Protein AF-A0A7G9YEG7-F1 (afdb_monomer_lite)

Organism: NCBI:txid2759911

Radius of gyration: 28.77 Å; chains: 1; bounding box: 88×48×51 Å

Foldseek 3Di:
DDDPPPPCPPPPQPQDQDDDPPDGDGDGDDPVPDDPVRVVVSVVVVVVCVVVVVPPPPPPDPDDPDDDDDDDDDDDDDDDDDDDDDPDDDPDPDPPPDPDPDPPPCVVVDADEAAPCVVVFWDKADWDWDWDWDQDPVRDIDIAIKGKIKTFTQAKDAPPWKKKKFFAFPVRDTPDMFTKDWVVDDRIDHGGDMTMIITGDPDPVCSVRTRYIYIDTDD

pLDDT: mean 74.88, std 20.68, range [28.5, 98.12]

Secondary structure (DSSP, 8-state):
---------------EEEEETTEEEEE---GGG--HHHHHHHHHHHHHHHHHHH-PPP--PPPPPPP--PPPPPPPPPP-PPPPPPP----PPPP--PPPPP---GGGGSPPEE-TTHHHHEEEEEEEEEEEEEE-TTS-EEEEEEEEEEEEESS-EES---EEEEEE-TT--EEEEEEEEEES--SEE-TT-EEEEEEEPPPHHHHTT--EEEEEE--

Structure (mmCIF, N/CA/C/O backbone):
data_AF-A0A7G9YEG7-F1
#
_entry.id   AF-A0A7G9YEG7-F1
#
loop_
_atom_site.group_PDB
_atom_site.id
_atom_site.type_symbol
_atom_site.label_atom_id
_atom_site.label_alt_id
_atom_site.label_comp_id
_atom_site.label_asym_id
_atom_site.label_entity_id
_atom_site.label_seq_id
_atom_site.pdbx_PDB_ins_code
_atom_site.Cartn_x
_atom_site.Cartn_y
_atom_site.Cartn_z
_atom_site.occupancy
_atom_site.B_iso_or_equiv
_atom_site.auth_seq_id
_atom_site.auth_comp_id
_atom_site.auth_asym_id
_atom_site.auth_atom_id
_atom_site.pdbx_PDB_model_num
ATOM 1 N N . MET A 1 1 ? -6.486 24.571 19.535 1.00 36.19 1 MET A N 1
ATOM 2 C CA . MET A 1 1 ? -6.135 25.246 18.270 1.0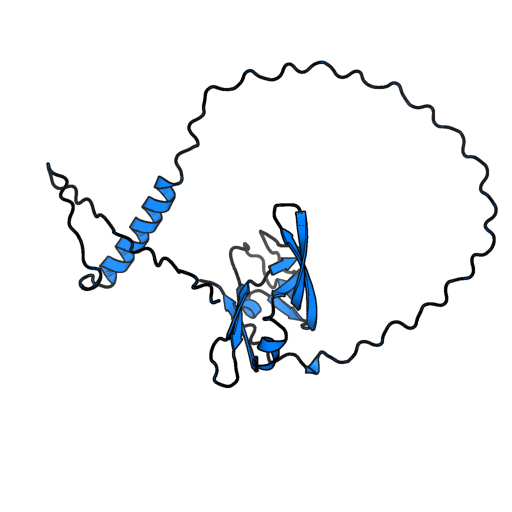0 36.19 1 MET A CA 1
ATOM 3 C C . MET A 1 1 ? -6.363 24.200 17.192 1.00 36.19 1 MET A C 1
ATOM 5 O O . MET A 1 1 ? -5.574 23.275 17.099 1.00 36.19 1 MET A O 1
ATOM 9 N N . ILE A 1 2 ? -7.544 24.221 16.573 1.00 30.98 2 ILE A N 1
ATOM 10 C CA . ILE A 1 2 ? -8.061 23.166 15.689 1.00 30.98 2 ILE A CA 1
ATOM 11 C C . ILE A 1 2 ? -7.994 23.740 14.276 1.00 30.98 2 ILE A C 1
ATOM 13 O O . ILE A 1 2 ? -8.575 24.796 14.035 1.00 30.98 2 ILE A O 1
ATOM 17 N N . TYR A 1 3 ? -7.248 23.097 13.380 1.00 29.67 3 TYR A N 1
ATOM 18 C CA . TYR A 1 3 ? -7.320 23.399 11.956 1.00 29.67 3 TYR A CA 1
ATOM 19 C C . TYR A 1 3 ? -8.568 22.702 11.409 1.00 29.67 3 TYR A C 1
ATOM 21 O O . TYR A 1 3 ? -8.592 21.485 11.261 1.00 29.67 3 TYR A O 1
ATOM 29 N N . GLU A 1 4 ? -9.630 23.473 11.172 1.00 28.50 4 GLU A N 1
ATOM 30 C CA . GLU A 1 4 ? -10.731 23.036 10.319 1.00 28.50 4 GLU A CA 1
ATOM 31 C C . GLU A 1 4 ? -10.207 22.946 8.887 1.00 28.50 4 GLU A C 1
ATOM 33 O O . GLU A 1 4 ? -9.953 23.953 8.223 1.00 28.50 4 GLU A O 1
ATOM 38 N N . THR A 1 5 ? -10.041 21.719 8.408 1.00 32.47 5 THR A N 1
ATOM 39 C CA . THR A 1 5 ? -9.930 21.431 6.984 1.00 32.47 5 THR A CA 1
ATOM 40 C C . THR A 1 5 ? -11.256 21.814 6.336 1.00 32.47 5 THR A C 1
ATOM 42 O O . THR A 1 5 ? -12.227 21.059 6.360 1.00 32.47 5 THR A O 1
ATOM 45 N N . VAL A 1 6 ? -11.311 23.019 5.770 1.00 28.53 6 VAL A N 1
ATOM 46 C CA . VAL A 1 6 ? -12.379 23.433 4.863 1.00 28.53 6 VAL A CA 1
ATOM 47 C C . VAL A 1 6 ? -12.236 22.587 3.602 1.00 28.53 6 VAL A C 1
ATOM 49 O O . VAL A 1 6 ? -11.532 22.948 2.660 1.00 28.53 6 VAL A O 1
ATOM 52 N N . VAL A 1 7 ? -12.907 21.437 3.580 1.00 29.59 7 VAL A N 1
ATOM 53 C CA . VAL A 1 7 ? -13.251 20.766 2.329 1.00 29.59 7 VAL A CA 1
ATOM 54 C C . VAL A 1 7 ? -14.226 21.703 1.632 1.00 29.59 7 VAL A C 1
ATOM 56 O O . VAL A 1 7 ? -15.420 21.734 1.932 1.00 29.59 7 VAL A O 1
ATOM 59 N N . VAL A 1 8 ? -13.702 22.526 0.726 1.00 30.25 8 VAL A N 1
ATOM 60 C CA . VAL A 1 8 ? -14.512 23.233 -0.261 1.00 30.25 8 VAL A CA 1
ATOM 61 C C . VAL A 1 8 ? -15.114 22.148 -1.147 1.00 30.25 8 VAL A C 1
ATOM 63 O O . VAL A 1 8 ? -14.554 21.775 -2.174 1.00 30.25 8 VAL A O 1
ATOM 66 N N . VAL A 1 9 ? -16.254 21.596 -0.727 1.00 34.00 9 VAL A N 1
ATOM 67 C CA . VAL A 1 9 ? -17.155 20.880 -1.623 1.00 34.00 9 VAL A CA 1
ATOM 68 C C . VAL A 1 9 ? -17.617 21.938 -2.609 1.00 34.00 9 VAL A C 1
ATOM 70 O O . VAL A 1 9 ? -18.514 22.731 -2.323 1.00 34.00 9 VAL A O 1
ATOM 73 N N . GLY A 1 10 ? -16.897 22.020 -3.727 1.00 32.94 10 GLY A N 1
ATOM 74 C CA . GLY A 1 10 ? -17.203 22.909 -4.825 1.00 32.94 10 GLY A CA 1
ATOM 75 C C . GLY A 1 10 ? -18.652 22.686 -5.214 1.00 32.94 10 GLY A C 1
ATOM 76 O O . GLY A 1 10 ? -19.006 21.657 -5.786 1.00 32.94 10 GLY A O 1
ATOM 77 N N . LEU A 1 11 ? -19.494 23.653 -4.868 1.00 38.47 11 LEU A N 1
ATOM 78 C CA . LEU A 1 11 ? -20.824 23.788 -5.419 1.00 38.47 11 LEU A CA 1
ATOM 79 C C . LEU A 1 11 ? -20.606 23.994 -6.922 1.00 38.47 11 LEU A C 1
ATOM 81 O O . LEU A 1 11 ? -20.314 25.102 -7.370 1.00 38.47 11 LEU A O 1
ATOM 85 N N . ALA A 1 12 ? -20.620 22.907 -7.691 1.00 40.88 12 ALA A N 1
ATOM 86 C CA . ALA A 1 12 ? -20.518 22.966 -9.136 1.00 40.88 12 ALA A CA 1
ATOM 87 C C . ALA A 1 12 ? -21.780 23.671 -9.645 1.00 40.88 12 ALA A C 1
ATOM 89 O O . ALA A 1 12 ? -22.824 23.054 -9.856 1.00 40.88 12 ALA A O 1
ATOM 90 N N . LEU A 1 13 ? -21.700 24.993 -9.790 1.00 41.91 13 LEU A N 1
ATOM 91 C CA . LEU A 1 13 ? -22.649 25.788 -10.554 1.00 41.91 13 LEU A CA 1
ATOM 92 C C . LEU A 1 13 ? -22.520 25.344 -12.011 1.00 41.91 13 LEU A C 1
ATOM 94 O O . LEU A 1 13 ? -21.692 25.843 -12.770 1.00 41.91 13 LEU A O 1
ATOM 98 N N . ILE A 1 14 ? -23.314 24.348 -12.393 1.00 45.19 14 ILE A N 1
ATOM 99 C CA . ILE A 1 14 ? -23.403 23.898 -13.777 1.00 45.19 14 ILE A CA 1
ATOM 100 C C . ILE A 1 14 ? -24.246 24.935 -14.516 1.00 45.19 14 ILE A C 1
ATOM 102 O O . ILE A 1 14 ? -25.476 24.900 -14.508 1.00 45.19 14 ILE A O 1
ATOM 106 N N . VAL A 1 15 ? -23.568 25.897 -15.137 1.00 45.22 15 VAL A N 1
ATOM 107 C CA . VAL A 1 15 ? -24.187 26.850 -16.058 1.00 45.22 15 VAL A CA 1
ATOM 108 C C . VAL A 1 15 ? -24.452 26.115 -17.371 1.00 45.22 15 VAL A C 1
ATOM 110 O O . VAL A 1 15 ? -23.573 25.990 -18.221 1.00 45.22 15 VAL A O 1
ATOM 113 N N . VAL A 1 16 ? -25.666 25.586 -17.539 1.00 47.03 16 VAL A N 1
ATOM 114 C CA . VAL A 1 16 ? -26.091 24.995 -18.814 1.00 47.03 16 VAL A CA 1
ATOM 115 C C . VAL A 1 16 ? -26.492 26.127 -19.757 1.00 47.03 16 VAL A C 1
ATOM 117 O O . VAL A 1 16 ? -27.568 26.709 -19.623 1.00 47.03 16 VAL A O 1
ATOM 120 N N . ALA A 1 17 ? -25.637 26.448 -20.728 1.00 43.22 17 ALA A N 1
ATOM 121 C CA . ALA A 1 17 ? -26.012 27.319 -21.835 1.00 43.22 17 ALA A CA 1
ATOM 122 C C . ALA A 1 17 ? -26.885 26.525 -22.820 1.00 43.22 17 ALA A C 1
ATOM 124 O O . ALA A 1 17 ? -26.380 25.740 -23.622 1.00 43.22 17 ALA A O 1
ATOM 125 N N . ILE A 1 18 ? -28.206 26.706 -22.759 1.00 49.31 18 ILE A N 1
ATOM 126 C CA . ILE A 1 18 ? -29.112 26.145 -23.767 1.00 49.31 18 ILE A CA 1
ATOM 127 C C . ILE A 1 18 ? -29.069 27.075 -24.978 1.00 49.31 18 ILE A C 1
ATOM 129 O O . ILE A 1 18 ? -29.580 28.195 -24.932 1.00 49.31 18 ILE A O 1
ATOM 133 N N . VAL A 1 19 ? -28.440 26.627 -26.064 1.00 39.44 19 VAL A N 1
ATOM 134 C CA . VAL A 1 19 ? -28.414 27.381 -27.322 1.00 39.44 19 VAL A CA 1
ATOM 135 C C . VAL A 1 19 ? -29.754 27.185 -28.030 1.00 39.44 19 VAL A C 1
ATOM 137 O O . VAL A 1 19 ? -29.941 26.262 -28.816 1.00 39.44 19 VAL A O 1
ATOM 140 N N . GLY A 1 20 ? -30.712 28.047 -27.694 1.00 48.72 20 GLY A N 1
ATOM 141 C CA . GLY A 1 20 ? -31.906 28.279 -28.498 1.00 48.72 20 GLY A CA 1
ATOM 142 C C . GLY A 1 20 ? -31.611 29.267 -29.625 1.00 48.72 20 GLY A C 1
ATOM 143 O O . GLY A 1 20 ? -30.658 30.042 -29.553 1.00 48.72 20 GLY A O 1
ATOM 144 N N . ASP A 1 21 ? -32.463 29.266 -30.646 1.00 45.16 21 ASP A N 1
ATOM 145 C CA . ASP A 1 21 ? -32.214 29.795 -31.994 1.00 45.16 21 ASP A CA 1
ATOM 146 C C . ASP A 1 21 ? -32.030 31.328 -32.129 1.00 45.16 21 ASP A C 1
ATOM 148 O O . ASP A 1 21 ? -32.272 31.862 -33.207 1.00 45.16 21 ASP A O 1
ATOM 152 N N . LYS A 1 22 ? -31.636 32.054 -31.060 1.00 44.69 22 LYS A N 1
ATOM 153 C CA . LYS A 1 22 ? -30.994 33.396 -31.095 1.00 44.69 22 LYS A CA 1
ATOM 154 C C . LYS A 1 22 ? -30.650 34.044 -29.739 1.00 44.69 22 LYS A C 1
ATOM 156 O O . LYS A 1 22 ? -30.287 35.220 -29.739 1.00 44.69 22 LYS A O 1
ATOM 161 N N . LYS A 1 23 ? -30.730 33.362 -28.586 1.00 46.59 23 LYS A N 1
ATOM 162 C CA . LYS A 1 23 ? -30.326 33.945 -27.283 1.00 46.59 23 LYS A CA 1
ATOM 163 C C . LYS A 1 23 ? -29.777 32.880 -26.333 1.00 46.59 23 LYS A C 1
ATOM 165 O O . LYS A 1 23 ? -30.401 31.839 -26.166 1.00 46.59 23 LYS A O 1
ATOM 170 N N . ILE A 1 24 ? -28.637 33.167 -25.700 1.00 47.03 24 ILE A N 1
ATOM 171 C CA . ILE A 1 24 ? -28.114 32.372 -24.583 1.00 47.03 24 ILE A CA 1
ATOM 172 C C . ILE A 1 24 ? -28.875 32.811 -23.333 1.00 47.03 24 ILE A C 1
ATOM 174 O O . ILE A 1 24 ? -28.766 33.963 -22.916 1.00 47.03 24 ILE A O 1
ATOM 178 N N . GLU A 1 25 ? -29.663 31.910 -22.757 1.00 47.75 25 GLU A N 1
ATOM 179 C CA . GLU A 1 25 ? -30.343 32.133 -21.483 1.00 47.75 25 GLU A CA 1
ATOM 180 C C . GLU A 1 25 ? -29.664 31.259 -20.423 1.00 47.75 25 GLU A C 1
ATOM 182 O O . GLU A 1 25 ? -29.644 30.034 -20.537 1.00 47.75 25 GLU A O 1
ATOM 187 N N . VAL A 1 26 ? -29.061 31.890 -19.413 1.00 47.16 26 VAL A N 1
ATOM 188 C CA . VAL A 1 26 ? -28.460 31.185 -18.275 1.00 47.16 26 VAL A CA 1
ATOM 189 C C . VAL A 1 26 ? -29.564 30.921 -17.258 1.00 47.16 26 VAL A C 1
ATOM 191 O O . VAL A 1 26 ? -30.117 31.864 -16.695 1.00 47.16 26 VAL A O 1
ATOM 194 N N . LYS A 1 27 ? -29.900 29.648 -17.032 1.00 52.91 27 LYS A N 1
ATOM 195 C CA . LYS A 1 27 ? -30.849 29.238 -15.989 1.00 52.91 27 LYS A CA 1
ATOM 196 C C . LYS A 1 27 ? -30.123 28.478 -14.894 1.00 52.91 27 LYS A C 1
ATOM 198 O O . LYS A 1 27 ? -29.352 27.564 -15.172 1.00 52.91 27 LYS A O 1
ATOM 203 N N . GLU A 1 28 ? -30.396 28.857 -13.653 1.00 49.09 28 GLU A N 1
ATOM 204 C CA . GLU A 1 28 ? -29.962 28.110 -12.480 1.00 49.09 28 GLU A CA 1
ATOM 205 C C . GLU A 1 28 ? -30.805 26.832 -12.372 1.00 49.09 28 GLU A C 1
ATOM 207 O O . GLU A 1 28 ? -32.034 26.893 -12.292 1.00 49.09 28 GLU A O 1
ATOM 212 N N . VAL A 1 29 ? -30.157 25.668 -12.413 1.00 53.28 29 VAL A N 1
ATOM 213 C CA . VAL A 1 29 ? -30.830 24.370 -12.284 1.00 53.28 29 VAL A CA 1
ATOM 214 C C . VAL A 1 29 ? -30.564 23.825 -10.888 1.00 53.28 29 VAL A C 1
ATOM 216 O O . VAL A 1 29 ? -29.424 23.535 -10.530 1.00 53.28 29 VAL A O 1
ATOM 219 N N . LYS A 1 30 ? -31.625 23.651 -10.094 1.00 60.22 30 LYS A N 1
ATOM 220 C CA . LYS A 1 30 ? -31.527 22.988 -8.790 1.00 60.22 30 LYS A CA 1
ATOM 221 C C . LYS A 1 30 ? -31.328 21.486 -8.993 1.00 60.22 30 LYS A C 1
ATOM 223 O O . LYS A 1 30 ? -32.127 20.822 -9.645 1.00 60.22 30 LYS A O 1
ATOM 228 N N . ILE A 1 31 ? -30.278 20.935 -8.383 1.00 54.84 31 ILE A N 1
ATOM 229 C CA . ILE A 1 31 ? -29.866 19.525 -8.536 1.00 54.84 31 ILE A CA 1
ATOM 230 C C . ILE A 1 31 ? -30.945 18.534 -8.041 1.00 54.84 31 ILE A C 1
ATOM 232 O O . ILE A 1 31 ? -30.999 17.380 -8.480 1.00 54.84 31 ILE A O 1
ATOM 236 N N . GLY A 1 32 ? -31.837 18.989 -7.154 1.00 58.00 32 GLY A N 1
ATOM 237 C CA . GLY A 1 32 ? -32.923 18.188 -6.585 1.00 58.00 32 GLY A CA 1
ATOM 238 C C . GLY A 1 32 ? -33.940 17.666 -7.604 1.00 58.00 32 GLY A C 1
ATOM 239 O O . GLY A 1 32 ? -34.462 16.575 -7.403 1.00 58.00 32 GLY A O 1
ATOM 240 N N . ASP A 1 33 ? -34.145 18.371 -8.720 1.00 56.47 33 ASP A N 1
ATOM 241 C CA . ASP A 1 33 ? -35.218 18.064 -9.681 1.00 56.47 33 ASP A CA 1
ATOM 242 C C . ASP A 1 33 ? -34.751 17.223 -10.886 1.00 56.47 33 ASP A C 1
ATOM 244 O O . ASP A 1 33 ? -35.523 16.932 -11.800 1.00 56.47 33 ASP A O 1
ATOM 248 N N . LEU A 1 34 ? -33.476 16.820 -10.914 1.00 60.16 34 LEU A N 1
ATOM 249 C CA . LEU A 1 34 ? -32.904 16.036 -12.009 1.00 60.16 34 LEU A CA 1
ATOM 250 C C . LEU A 1 34 ? -33.208 14.546 -11.842 1.00 60.16 34 LEU A C 1
ATOM 252 O O . LEU A 1 34 ? -32.861 13.939 -10.826 1.00 60.16 34 LEU A O 1
ATOM 256 N N . THR A 1 35 ? -33.758 13.934 -12.889 1.00 70.56 35 THR A N 1
ATOM 257 C CA . THR A 1 35 ? -33.890 12.471 -12.977 1.00 70.56 35 THR A CA 1
ATOM 258 C C . THR A 1 35 ? -32.510 11.797 -13.037 1.00 70.56 35 THR A C 1
ATOM 260 O O . THR A 1 35 ? -31.536 12.396 -13.498 1.00 70.56 35 THR A O 1
ATOM 263 N N . ASN A 1 36 ? -32.408 10.528 -12.618 1.00 64.00 36 ASN A N 1
ATOM 264 C CA . ASN A 1 36 ? -31.136 9.781 -12.616 1.00 64.00 36 ASN A CA 1
ATOM 265 C C . ASN A 1 36 ? -30.434 9.775 -13.989 1.00 64.00 36 ASN A C 1
ATOM 267 O O . ASN A 1 36 ? -29.215 9.890 -14.057 1.00 64.00 36 ASN A O 1
ATOM 271 N N . ILE A 1 37 ? -31.201 9.731 -15.085 1.00 54.03 37 ILE A N 1
ATOM 272 C CA . ILE A 1 37 ? -30.667 9.774 -16.456 1.00 54.03 37 ILE A CA 1
ATOM 273 C C . ILE A 1 37 ? -30.047 11.148 -16.767 1.00 54.03 37 ILE A C 1
ATOM 275 O O . ILE A 1 37 ? -28.975 11.223 -17.364 1.00 54.03 37 ILE A O 1
ATOM 279 N N . GLN A 1 38 ? -30.665 12.245 -16.318 1.00 53.50 38 GLN A N 1
ATOM 280 C CA . GLN A 1 38 ? -30.124 13.594 -16.518 1.00 53.50 38 GLN A CA 1
ATOM 281 C C . GLN A 1 38 ? -28.863 13.839 -15.680 1.00 53.50 38 GLN A C 1
ATOM 283 O O . GLN A 1 38 ? -27.946 14.511 -16.149 1.00 53.50 38 GLN A O 1
ATOM 288 N N . ARG A 1 39 ? -28.771 13.249 -14.480 1.00 58.00 39 ARG A N 1
ATOM 289 C CA . ARG A 1 39 ? -27.563 13.322 -13.638 1.00 58.00 39 ARG A CA 1
ATOM 290 C C . ARG A 1 39 ? -26.356 12.660 -14.306 1.00 58.00 39 ARG A C 1
ATOM 292 O O . ARG A 1 39 ? -25.282 13.254 -14.319 1.00 58.00 39 ARG A O 1
ATOM 299 N N . SER A 1 40 ? -26.534 11.490 -14.923 1.00 55.75 40 SER A N 1
ATOM 300 C CA . SER A 1 40 ? -25.448 10.810 -15.646 1.00 55.75 40 SER A CA 1
ATOM 301 C C . SER A 1 40 ? -24.987 11.579 -16.887 1.00 55.75 40 SER A C 1
ATOM 303 O O . SER A 1 40 ? -23.786 11.708 -17.106 1.00 55.75 40 SER A O 1
ATOM 305 N N . VAL A 1 41 ? -25.907 12.144 -17.676 1.00 57.47 41 VAL A N 1
ATOM 306 C CA . VAL A 1 41 ? -25.544 12.927 -18.875 1.00 57.47 41 VAL A CA 1
ATOM 307 C C . VAL A 1 41 ? -24.794 14.213 -18.503 1.00 57.47 41 VAL A C 1
ATOM 309 O O . VAL A 1 41 ? -23.817 14.569 -19.161 1.00 57.47 41 VAL A O 1
ATOM 312 N N . ILE A 1 42 ? -25.200 14.881 -17.419 1.00 58.09 42 ILE A N 1
ATOM 313 C CA . ILE A 1 42 ? -24.519 16.080 -16.910 1.00 58.09 42 ILE A CA 1
ATOM 314 C C . ILE A 1 42 ? -23.140 15.736 -16.331 1.00 58.09 42 ILE A C 1
ATOM 316 O O . ILE A 1 42 ? -22.195 16.484 -16.567 1.00 58.09 42 ILE A O 1
ATOM 320 N N . GLY A 1 43 ? -22.994 14.600 -15.641 1.00 57.62 43 GLY A N 1
ATOM 321 C CA . GLY A 1 43 ? -21.694 14.132 -15.151 1.00 57.62 43 GLY A CA 1
ATOM 322 C C . GLY A 1 43 ? -20.684 13.923 -16.285 1.00 57.62 43 GLY A C 1
ATOM 323 O O . GLY A 1 43 ? -19.563 14.421 -16.215 1.00 57.62 43 GLY A O 1
ATOM 324 N N . VAL A 1 44 ? -21.102 13.277 -17.377 1.00 55.41 44 VAL A N 1
ATOM 325 C CA . VAL A 1 44 ? -20.234 13.023 -18.542 1.00 55.41 44 VAL A CA 1
ATOM 326 C C . VAL A 1 44 ? -19.865 14.321 -19.274 1.00 55.41 44 VAL A C 1
ATOM 328 O O . VAL A 1 44 ? -18.700 14.531 -19.618 1.00 55.41 44 VAL A O 1
ATOM 331 N N . LEU A 1 45 ? -20.821 15.232 -19.482 1.00 55.34 45 LEU A N 1
ATOM 332 C CA . LEU A 1 45 ? -20.550 16.516 -20.140 1.00 55.34 45 LEU A CA 1
ATOM 333 C C . LEU A 1 45 ? -19.702 17.457 -19.272 1.00 55.34 45 LEU A C 1
ATOM 335 O O . LEU A 1 45 ? -18.808 18.117 -19.798 1.00 55.34 45 LEU A O 1
ATOM 339 N N . GLY A 1 46 ? -19.930 17.486 -17.956 1.00 56.66 46 GLY A N 1
ATOM 340 C CA . GLY A 1 46 ? -19.155 18.300 -17.018 1.00 56.66 46 GLY A CA 1
ATOM 341 C C . GLY A 1 46 ? -17.681 17.899 -16.983 1.00 56.66 46 GLY A C 1
ATOM 342 O O . GLY A 1 46 ? -16.812 18.762 -17.094 1.00 56.66 46 GLY A O 1
ATOM 343 N N . VAL A 1 47 ? -17.398 16.594 -16.939 1.00 53.59 47 VAL A N 1
ATOM 344 C CA . VAL A 1 47 ? -16.024 16.067 -17.020 1.00 53.59 47 VAL A CA 1
ATOM 345 C C . VAL A 1 47 ? -15.388 16.400 -18.374 1.00 53.59 47 VAL A C 1
ATOM 347 O O . VAL A 1 47 ? -14.234 16.819 -18.426 1.00 53.59 47 VAL A O 1
ATOM 350 N N . THR A 1 48 ? -16.146 16.317 -19.470 1.00 48.75 48 THR A N 1
ATOM 351 C CA . THR A 1 48 ? -15.630 16.622 -20.816 1.00 48.75 48 THR A CA 1
ATOM 352 C C . THR A 1 48 ? -15.245 18.100 -20.980 1.00 48.75 48 THR A C 1
ATOM 354 O O . THR A 1 48 ? -14.215 18.404 -21.580 1.00 48.75 48 THR A O 1
ATOM 357 N N . VAL A 1 49 ? -16.020 19.033 -20.413 1.00 56.06 49 VAL A N 1
ATOM 358 C CA . VAL A 1 49 ? -15.694 20.473 -20.446 1.00 56.06 49 VAL A CA 1
ATOM 359 C C . VAL A 1 49 ? -14.500 20.800 -19.547 1.00 56.06 49 VAL A C 1
ATOM 361 O O . VAL A 1 49 ? -13.680 21.637 -19.919 1.00 56.06 49 VAL A O 1
ATOM 364 N N . LEU A 1 50 ? -14.350 20.119 -18.409 1.00 54.88 50 LEU A N 1
ATOM 365 C CA . LEU A 1 50 ? -13.188 20.284 -17.530 1.00 54.88 50 LEU A CA 1
ATOM 366 C C . LEU A 1 50 ? -11.892 19.820 -18.214 1.00 54.88 50 LEU A C 1
ATOM 368 O O . LEU A 1 50 ? -10.891 20.531 -18.162 1.00 54.88 50 LEU A O 1
ATOM 372 N N . ILE A 1 51 ? -11.939 18.695 -18.935 1.00 53.16 51 ILE A N 1
ATOM 373 C CA . ILE A 1 51 ? -10.802 18.179 -19.715 1.00 53.16 51 ILE A CA 1
ATOM 374 C C . ILE A 1 51 ? -10.448 19.125 -20.875 1.00 53.16 51 ILE A C 1
ATOM 376 O O . ILE A 1 51 ? -9.275 19.420 -21.086 1.00 53.16 51 ILE A O 1
ATOM 380 N N . LEU A 1 52 ? -11.437 19.646 -21.611 1.00 52.34 52 LEU A N 1
ATOM 381 C CA . LEU A 1 52 ? -11.183 20.534 -22.757 1.00 52.34 52 LEU A CA 1
ATOM 382 C C . LEU A 1 52 ? -10.800 21.967 -22.351 1.00 52.34 52 LEU A C 1
ATOM 384 O O . LEU A 1 52 ? -10.046 22.618 -23.070 1.00 52.34 52 LEU A O 1
ATOM 388 N N . GLY A 1 53 ? -11.286 22.461 -21.209 1.00 52.00 53 GLY A N 1
ATOM 389 C CA . GLY A 1 53 ? -10.950 23.790 -20.689 1.00 52.00 53 GLY A CA 1
ATOM 390 C C . GLY A 1 53 ? -9.537 23.878 -20.106 1.00 52.00 53 GLY A C 1
ATOM 391 O O . GLY A 1 53 ? -8.893 24.915 -20.238 1.00 52.00 53 GLY A O 1
ATOM 392 N N . PHE A 1 54 ? -9.032 22.789 -19.515 1.00 53.28 54 PHE A N 1
ATOM 393 C CA . PHE A 1 54 ? -7.656 22.712 -19.006 1.00 53.28 54 PHE A CA 1
ATOM 394 C C . PHE A 1 54 ? -6.618 22.326 -20.066 1.00 53.28 54 PHE A C 1
ATOM 396 O O . PHE A 1 54 ? -5.423 22.475 -19.822 1.00 53.28 54 PHE A O 1
ATOM 403 N N . TRP A 1 55 ? -7.044 21.895 -21.257 1.00 44.38 55 TRP A N 1
ATOM 404 C CA . TRP A 1 55 ? -6.154 21.628 -22.391 1.00 44.38 55 TRP A CA 1
ATOM 405 C C . TRP A 1 55 ? -6.130 22.800 -23.381 1.00 44.38 55 TRP A C 1
ATOM 407 O O . TRP A 1 55 ? -6.228 22.626 -24.594 1.00 44.38 55 TRP A O 1
ATOM 417 N N . GLN A 1 56 ? -5.998 24.029 -22.877 1.00 50.81 56 GLN A N 1
ATOM 418 C CA . GLN A 1 56 ? -5.450 25.085 -23.720 1.00 50.81 56 GLN A CA 1
ATOM 419 C C . GLN A 1 56 ? -3.942 24.824 -23.820 1.00 50.81 56 GLN A C 1
ATOM 421 O O . GLN A 1 56 ? -3.269 24.862 -22.787 1.00 50.81 56 GLN A O 1
ATOM 426 N N . PRO A 1 57 ? -3.387 24.526 -25.014 1.00 53.81 57 PRO A N 1
ATOM 427 C CA . PRO A 1 57 ? -1.944 24.419 -25.158 1.00 53.81 57 PRO A CA 1
ATOM 428 C C . PRO A 1 57 ? -1.332 25.724 -24.635 1.00 53.81 57 PRO A C 1
ATOM 430 O O . PRO A 1 57 ? -1.883 26.794 -24.926 1.00 53.81 57 PRO A O 1
ATOM 433 N N . PRO A 1 58 ? -0.250 25.663 -23.838 1.00 53.62 58 PRO A N 1
ATOM 434 C CA . PRO A 1 58 ? 0.395 26.861 -23.329 1.00 53.62 58 PRO A CA 1
ATOM 435 C C . PRO A 1 58 ? 0.647 27.786 -24.512 1.00 53.62 58 PRO A C 1
ATOM 437 O O . PRO A 1 58 ? 1.273 27.387 -25.495 1.00 53.62 58 PRO A O 1
ATOM 440 N N . SER A 1 59 ? 0.069 28.987 -24.447 1.00 55.75 59 SER A N 1
ATOM 441 C CA . SER A 1 59 ? 0.241 30.001 -25.478 1.00 55.75 59 SER A CA 1
ATOM 442 C C . SER A 1 59 ? 1.743 30.198 -25.636 1.00 55.75 59 SER A C 1
ATOM 444 O O . SER A 1 59 ? 2.408 30.646 -24.699 1.00 55.75 59 SER A O 1
ATOM 446 N N . ILE A 1 60 ? 2.290 29.739 -26.764 1.00 52.62 60 ILE A N 1
ATOM 447 C CA . ILE A 1 60 ? 3.724 29.761 -27.028 1.00 52.62 60 ILE A CA 1
ATOM 448 C C . ILE A 1 60 ? 4.098 31.238 -27.103 1.00 52.62 60 ILE A C 1
ATOM 450 O O . ILE A 1 60 ? 3.842 31.911 -28.102 1.00 52.62 60 ILE A O 1
ATOM 454 N N . GLY A 1 61 ? 4.633 31.762 -26.000 1.00 68.12 61 GLY A N 1
ATOM 455 C CA . GLY A 1 61 ? 5.220 33.091 -25.963 1.00 68.12 61 GLY A CA 1
ATOM 456 C C . GLY A 1 61 ? 6.326 33.211 -27.017 1.00 68.12 61 GLY A C 1
ATOM 457 O O . GLY A 1 61 ? 6.795 32.196 -27.540 1.00 68.12 61 GLY A O 1
ATOM 458 N N . PRO A 1 62 ? 6.749 34.440 -27.359 1.00 71.44 62 PRO A N 1
ATOM 459 C CA . PRO A 1 62 ? 7.816 34.645 -28.328 1.00 71.44 62 PRO A CA 1
ATOM 460 C C . PRO A 1 62 ? 9.030 33.798 -27.937 1.00 71.44 62 PRO A C 1
ATOM 462 O O . PRO A 1 62 ? 9.549 33.919 -26.827 1.00 71.44 62 PRO A O 1
ATOM 465 N N . LEU A 1 63 ? 9.429 32.905 -28.847 1.00 60.16 63 LEU A N 1
ATOM 466 C CA . LEU A 1 63 ? 10.577 32.021 -28.683 1.00 60.16 63 LEU A CA 1
ATOM 467 C C . LEU A 1 63 ? 11.792 32.869 -28.300 1.00 60.16 63 LEU A C 1
ATOM 469 O O . LEU A 1 63 ? 12.202 33.755 -29.054 1.00 60.16 63 LEU A O 1
ATOM 473 N N . ALA A 1 64 ? 12.346 32.613 -27.114 1.00 75.81 64 ALA A N 1
ATOM 474 C CA . ALA A 1 64 ? 13.606 33.210 -26.708 1.00 75.81 64 ALA A CA 1
ATOM 475 C C . ALA A 1 64 ? 14.690 32.849 -27.746 1.00 75.81 64 ALA A C 1
ATOM 477 O O . ALA A 1 64 ? 14.682 31.725 -28.263 1.00 75.81 64 ALA A O 1
ATOM 478 N N . PRO A 1 65 ? 15.604 33.776 -28.088 1.00 74.62 65 PRO A N 1
ATOM 479 C CA . PRO A 1 65 ? 16.672 33.496 -29.038 1.00 74.62 65 PRO A CA 1
ATOM 480 C C . PRO A 1 65 ? 17.487 32.290 -28.566 1.00 74.62 65 PRO A C 1
ATOM 482 O O . PRO A 1 65 ? 17.850 32.192 -27.393 1.00 74.62 65 PRO A O 1
ATOM 485 N N . ALA A 1 66 ? 17.740 31.365 -29.493 1.00 71.75 66 ALA A N 1
ATOM 486 C CA . ALA A 1 66 ? 18.477 30.141 -29.219 1.00 71.75 66 ALA A CA 1
ATOM 487 C C . ALA A 1 66 ? 19.848 30.466 -28.588 1.00 71.75 66 ALA A C 1
ATOM 489 O O . ALA A 1 66 ? 20.537 31.372 -29.070 1.00 71.75 66 ALA A O 1
ATOM 490 N N . PRO A 1 67 ? 20.260 29.750 -27.525 1.00 72.81 67 PRO A N 1
ATOM 491 C CA . PRO A 1 67 ? 21.562 29.960 -26.913 1.00 72.81 67 PRO A CA 1
ATOM 492 C C . PRO A 1 67 ? 22.666 29.657 -27.931 1.00 72.81 67 PRO A C 1
ATOM 494 O O . PRO A 1 67 ? 22.675 28.610 -28.579 1.00 72.81 67 PRO A O 1
ATOM 497 N N . VAL A 1 68 ? 23.606 30.592 -28.074 1.00 80.06 68 VAL A N 1
ATOM 498 C CA . VAL A 1 68 ? 24.806 30.404 -28.891 1.00 80.06 68 VAL A CA 1
ATOM 499 C C . VAL A 1 68 ? 25.668 29.344 -28.210 1.00 80.06 68 VAL A C 1
ATOM 501 O O . VAL A 1 68 ? 26.223 29.581 -27.139 1.00 80.06 68 VAL A O 1
ATOM 504 N N . ILE A 1 69 ? 25.763 28.162 -28.819 1.00 69.06 69 ILE A N 1
ATOM 505 C CA . ILE A 1 69 ? 26.636 27.088 -28.343 1.00 69.06 69 ILE A CA 1
ATOM 506 C C . ILE A 1 69 ? 28.078 27.497 -28.649 1.00 69.06 69 ILE A C 1
ATOM 508 O O . ILE A 1 69 ? 28.513 27.487 -29.800 1.00 69.06 69 ILE A O 1
ATOM 512 N N . ILE A 1 70 ? 28.818 27.882 -27.612 1.00 74.56 70 ILE A N 1
ATOM 513 C CA . ILE A 1 70 ? 30.262 28.097 -27.699 1.00 74.56 70 ILE A CA 1
ATOM 514 C C . ILE A 1 70 ? 30.917 26.707 -27.673 1.00 74.56 70 ILE A C 1
ATOM 516 O O . ILE A 1 70 ? 30.633 25.935 -26.753 1.00 74.56 70 ILE A O 1
ATOM 520 N N . PRO A 1 71 ? 31.765 26.349 -28.656 1.00 68.06 71 PRO A N 1
ATOM 521 C CA . PRO A 1 71 ? 32.424 25.051 -28.681 1.00 68.06 71 PRO A CA 1
ATOM 522 C C . PRO A 1 71 ? 33.266 24.875 -27.416 1.00 68.06 71 PRO A C 1
ATOM 524 O O . PRO A 1 71 ? 34.197 25.634 -27.151 1.00 68.06 71 PRO A O 1
ATOM 527 N N . THR A 1 72 ? 32.905 23.882 -26.608 1.00 67.81 72 THR A N 1
ATOM 528 C CA . THR A 1 72 ? 33.645 23.524 -25.402 1.00 67.81 72 THR A CA 1
ATOM 529 C C . THR A 1 72 ? 34.934 22.823 -25.822 1.00 67.81 72 THR A C 1
ATOM 531 O O . THR A 1 72 ? 34.900 21.839 -26.559 1.00 67.81 72 THR A O 1
ATOM 534 N N . HIS A 1 73 ? 36.080 23.348 -25.389 1.00 68.19 73 HIS A N 1
ATOM 535 C CA . HIS A 1 73 ? 37.376 22.728 -25.635 1.00 68.19 73 HIS A CA 1
ATOM 536 C C . HIS A 1 73 ? 37.437 21.359 -24.948 1.00 68.19 73 HIS A C 1
ATOM 538 O O . HIS A 1 73 ? 37.361 21.270 -23.724 1.00 68.19 73 HIS A O 1
ATOM 544 N N . THR A 1 74 ? 37.580 20.298 -25.741 1.00 72.19 74 THR A N 1
ATOM 545 C CA . THR A 1 74 ? 37.844 18.942 -25.255 1.00 72.19 74 THR A CA 1
ATOM 546 C C . THR A 1 74 ? 39.172 18.932 -24.490 1.00 72.19 74 THR A C 1
ATOM 548 O O . THR A 1 74 ? 40.191 19.329 -25.065 1.00 72.19 74 THR A O 1
ATOM 551 N N . PRO A 1 75 ? 39.203 18.509 -23.213 1.00 72.75 75 PRO A N 1
ATOM 552 C CA . PRO A 1 75 ? 40.448 18.414 -22.467 1.00 72.75 75 PRO A CA 1
ATOM 553 C C . PRO A 1 75 ? 41.374 17.340 -23.073 1.00 72.75 75 PRO A C 1
ATOM 555 O O . PRO A 1 75 ? 40.893 16.350 -23.633 1.00 72.75 75 PRO A O 1
ATOM 558 N N . PRO A 1 76 ? 42.703 17.527 -22.991 1.00 76.31 76 PRO A N 1
ATOM 559 C CA . PRO A 1 76 ? 43.683 16.568 -23.492 1.00 76.31 76 PRO A CA 1
ATOM 560 C C . PRO A 1 76 ? 43.627 15.238 -22.717 1.00 76.31 76 PRO A C 1
ATOM 562 O O . PRO A 1 76 ? 43.233 15.227 -21.548 1.00 76.31 76 PRO A O 1
ATOM 565 N N . PRO A 1 77 ? 44.031 14.117 -23.344 1.00 71.62 77 PRO A N 1
ATOM 566 C CA . PRO A 1 77 ? 43.997 12.802 -22.714 1.00 71.62 77 PRO A CA 1
ATOM 567 C C . PRO A 1 77 ? 44.879 12.771 -21.461 1.00 71.62 77 PRO A C 1
ATOM 569 O O . PRO A 1 77 ? 46.052 13.145 -21.491 1.00 71.62 77 PRO A O 1
ATOM 572 N N . THR A 1 78 ? 44.294 12.314 -20.358 1.00 75.62 78 THR A N 1
ATOM 573 C CA . THR A 1 78 ? 44.978 12.110 -19.081 1.00 75.62 78 THR A CA 1
ATOM 574 C C . THR A 1 78 ? 45.942 10.930 -19.198 1.00 75.62 78 THR A C 1
ATOM 576 O O . THR A 1 78 ? 45.554 9.839 -19.614 1.00 75.62 78 THR A O 1
ATOM 579 N N . ILE A 1 79 ? 47.207 11.153 -18.841 1.00 67.56 79 ILE A N 1
ATOM 580 C CA . ILE A 1 79 ? 48.235 10.111 -18.774 1.00 67.56 79 ILE A CA 1
ATOM 581 C C . ILE A 1 79 ? 47.865 9.153 -17.638 1.00 67.56 79 ILE A C 1
ATOM 583 O O . ILE A 1 79 ? 47.693 9.569 -16.496 1.00 67.56 79 ILE A O 1
ATOM 587 N N . THR A 1 80 ? 47.718 7.871 -17.964 1.00 66.56 80 THR A N 1
ATOM 588 C CA . THR A 1 80 ? 47.518 6.795 -16.991 1.00 66.56 80 THR A CA 1
ATOM 589 C C . THR A 1 80 ? 48.834 6.537 -16.264 1.00 66.56 80 THR A C 1
ATOM 591 O O . THR A 1 80 ? 49.799 6.091 -16.885 1.00 66.56 80 THR A O 1
ATOM 594 N N . GLU A 1 81 ? 48.890 6.835 -14.966 1.00 68.88 81 GLU A N 1
ATOM 595 C CA . GLU A 1 81 ? 50.045 6.490 -14.138 1.00 68.88 81 GLU A CA 1
ATOM 596 C C . GLU A 1 81 ? 50.097 4.983 -13.847 1.00 68.88 81 GLU A C 1
ATOM 598 O O . GLU A 1 81 ? 49.082 4.307 -13.671 1.00 68.88 81 GLU A O 1
ATOM 603 N N . THR A 1 82 ? 51.325 4.466 -13.842 1.00 69.88 82 THR A N 1
ATOM 604 C CA . THR A 1 82 ? 51.699 3.094 -13.492 1.00 69.88 82 THR A CA 1
ATOM 605 C C . THR A 1 82 ? 51.251 2.760 -12.064 1.00 69.88 82 THR A C 1
ATOM 607 O O . THR A 1 82 ? 51.482 3.569 -11.168 1.00 69.88 82 THR A O 1
ATOM 610 N N . PRO A 1 83 ? 50.664 1.575 -11.811 1.00 62.59 83 PRO A N 1
ATOM 611 C CA . PRO A 1 83 ? 50.225 1.194 -10.474 1.00 62.59 83 PRO A CA 1
ATOM 612 C C . PRO A 1 83 ? 51.404 1.109 -9.495 1.00 62.59 83 PRO A C 1
ATOM 614 O O . PRO A 1 83 ? 52.387 0.404 -9.730 1.00 62.59 83 PRO A O 1
ATOM 617 N N . GLU A 1 84 ? 51.273 1.836 -8.389 1.00 73.44 84 GLU A N 1
ATOM 618 C CA . GLU A 1 84 ? 52.153 1.790 -7.222 1.00 73.44 84 GLU A CA 1
ATOM 619 C C . GLU A 1 84 ? 52.040 0.410 -6.528 1.00 73.44 84 GLU A C 1
ATOM 621 O O . GLU A 1 84 ? 50.960 -0.194 -6.536 1.00 73.44 84 GLU A O 1
ATOM 626 N N . PRO A 1 85 ? 53.132 -0.153 -5.968 1.00 63.56 85 PRO A N 1
ATOM 627 C CA . PRO A 1 85 ? 53.105 -1.467 -5.331 1.00 63.56 85 PRO A CA 1
ATOM 628 C C . PRO A 1 85 ? 52.083 -1.539 -4.191 1.00 63.56 85 PRO A C 1
ATOM 630 O O . PRO A 1 85 ? 52.037 -0.689 -3.306 1.00 63.56 85 PRO A O 1
ATOM 633 N N . ILE A 1 86 ? 51.296 -2.615 -4.210 1.00 65.69 86 ILE A N 1
ATOM 634 C CA . ILE A 1 86 ? 50.260 -2.916 -3.221 1.00 65.69 86 ILE A CA 1
ATOM 635 C C . ILE A 1 86 ? 50.906 -3.058 -1.830 1.00 65.69 86 ILE A C 1
ATOM 637 O O . ILE A 1 86 ? 51.767 -3.927 -1.654 1.00 65.69 86 ILE A O 1
ATOM 641 N N . PRO A 1 87 ? 50.501 -2.260 -0.825 1.00 67.56 87 PRO A N 1
ATOM 642 C CA . PRO A 1 87 ? 50.924 -2.471 0.549 1.00 67.56 87 PRO A CA 1
ATOM 643 C C . PRO A 1 87 ? 50.347 -3.790 1.070 1.00 67.56 87 PRO A C 1
ATOM 645 O O . PRO A 1 87 ? 49.144 -4.043 0.995 1.00 67.56 87 PRO A O 1
ATOM 648 N N . THR A 1 88 ? 51.218 -4.635 1.617 1.00 66.44 88 THR A N 1
ATOM 649 C CA . THR A 1 88 ? 50.845 -5.864 2.319 1.00 66.44 88 THR A CA 1
ATOM 650 C C . THR A 1 88 ? 49.927 -5.514 3.491 1.00 66.44 88 THR A C 1
ATOM 652 O O . THR A 1 88 ? 50.366 -4.927 4.480 1.00 66.44 88 THR A O 1
ATOM 655 N N . SER A 1 89 ? 48.643 -5.853 3.371 1.00 62.66 89 SER A N 1
ATOM 656 C CA . SER A 1 89 ? 47.634 -5.607 4.398 1.00 62.66 89 SER A CA 1
ATOM 657 C C . SER A 1 89 ? 47.952 -6.399 5.666 1.00 62.66 89 SER A C 1
ATOM 659 O O . SER A 1 89 ? 48.026 -7.629 5.644 1.00 62.66 89 SER A O 1
ATOM 661 N N . ILE A 1 90 ? 48.106 -5.687 6.778 1.00 67.56 90 ILE A N 1
ATOM 662 C CA . ILE A 1 90 ? 48.049 -6.250 8.129 1.00 67.56 90 ILE A CA 1
ATOM 663 C C . ILE A 1 90 ? 46.639 -6.844 8.303 1.00 67.56 90 ILE A C 1
ATOM 665 O O . ILE A 1 90 ? 45.681 -6.191 7.882 1.00 67.56 90 ILE A O 1
ATOM 669 N N . PRO A 1 91 ? 46.473 -8.054 8.872 1.00 64.88 91 PRO A N 1
ATOM 670 C CA . PRO A 1 91 ? 45.154 -8.634 9.102 1.00 64.88 91 PRO A CA 1
ATOM 671 C C . PRO A 1 91 ? 44.345 -7.707 10.014 1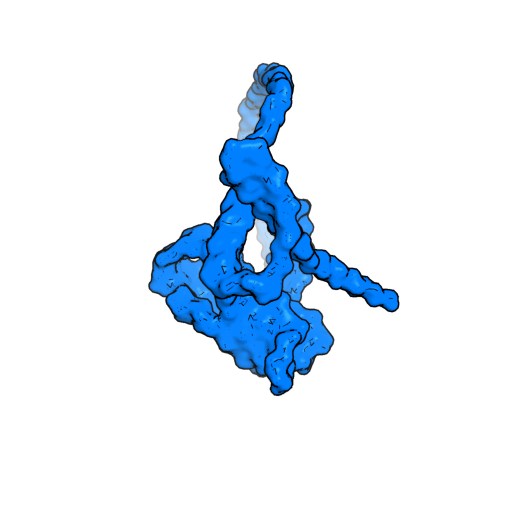.00 64.88 91 PRO A C 1
ATOM 673 O O . PRO A 1 91 ? 44.597 -7.615 11.213 1.00 64.88 91 PRO A O 1
ATOM 676 N N . THR A 1 92 ? 43.400 -6.979 9.424 1.00 69.00 92 THR A N 1
ATOM 677 C CA . THR A 1 92 ? 42.359 -6.266 10.156 1.00 69.00 92 THR A CA 1
ATOM 678 C C . THR A 1 92 ? 41.544 -7.315 10.897 1.00 69.00 92 THR A C 1
ATOM 680 O O . THR A 1 92 ? 41.021 -8.237 10.272 1.00 69.00 92 THR A O 1
ATOM 683 N N . GLU A 1 93 ? 41.485 -7.209 12.225 1.00 66.75 93 GLU A N 1
ATOM 684 C CA . GLU A 1 93 ? 40.640 -8.072 13.042 1.00 66.75 93 GLU A CA 1
ATOM 685 C C . GLU A 1 93 ? 39.214 -8.015 12.496 1.00 66.75 93 GLU A C 1
ATOM 687 O O . GLU A 1 93 ? 38.616 -6.942 12.389 1.00 66.75 93 GLU A O 1
ATOM 692 N N . THR A 1 94 ? 38.697 -9.173 12.085 1.00 62.31 94 THR A N 1
ATOM 693 C CA . THR A 1 94 ? 37.327 -9.313 11.610 1.00 62.31 94 THR A CA 1
ATOM 694 C C . THR A 1 94 ? 36.408 -8.771 12.703 1.00 62.31 94 THR A C 1
ATOM 696 O O . THR A 1 94 ? 36.429 -9.321 13.809 1.00 62.31 94 THR A O 1
ATOM 699 N N . PRO A 1 95 ? 35.625 -7.706 12.449 1.00 67.12 95 PRO A N 1
ATOM 700 C CA . PRO A 1 95 ? 34.697 -7.202 13.442 1.00 67.12 95 PRO A CA 1
ATOM 701 C C . PRO A 1 95 ? 33.778 -8.354 13.838 1.00 67.12 95 PRO A C 1
ATOM 703 O O . PRO A 1 95 ? 33.110 -8.947 12.989 1.00 67.12 95 PRO A O 1
ATOM 706 N N . ILE A 1 96 ? 33.795 -8.703 15.126 1.00 72.56 96 ILE A N 1
ATOM 707 C CA . ILE A 1 96 ? 32.831 -9.632 15.707 1.00 72.56 96 ILE A CA 1
ATOM 708 C C . ILE A 1 96 ? 31.462 -9.057 15.370 1.00 72.56 96 ILE A C 1
ATOM 710 O O . ILE A 1 96 ? 31.111 -7.972 15.836 1.00 72.56 96 ILE A O 1
ATOM 714 N N . SER A 1 97 ? 30.731 -9.746 14.494 1.00 62.53 97 SER A N 1
ATOM 715 C CA . SER A 1 97 ? 29.386 -9.348 14.110 1.00 62.53 97 SER A CA 1
ATOM 716 C C . SER A 1 97 ? 28.572 -9.227 15.391 1.00 62.53 97 SER A C 1
ATOM 718 O O . SER A 1 97 ? 28.401 -10.211 16.114 1.00 62.53 97 SER A O 1
ATOM 720 N N . ALA A 1 98 ? 28.126 -8.007 15.701 1.00 68.50 98 ALA A N 1
ATOM 721 C CA . ALA A 1 98 ? 27.153 -7.802 16.756 1.00 68.50 98 ALA A CA 1
ATOM 722 C C . ALA A 1 98 ? 25.988 -8.770 16.495 1.00 68.50 98 ALA A C 1
ATOM 724 O O . ALA A 1 98 ? 25.610 -8.936 15.329 1.00 68.50 98 ALA A O 1
ATOM 725 N N . PRO A 1 99 ? 25.462 -9.453 17.527 1.00 61.44 99 PRO A N 1
ATOM 726 C CA . PRO A 1 99 ? 24.355 -10.375 17.343 1.00 61.44 99 PRO A CA 1
ATOM 727 C C . PRO A 1 99 ? 23.247 -9.633 16.602 1.00 61.44 99 PRO A C 1
ATOM 729 O O . PRO A 1 99 ? 22.752 -8.615 17.088 1.00 61.44 99 PRO A O 1
ATOM 732 N N . THR A 1 100 ? 22.910 -10.111 15.402 1.00 61.84 100 THR A N 1
ATOM 733 C CA . THR A 1 100 ? 21.758 -9.617 14.653 1.00 61.84 100 THR A CA 1
ATOM 734 C C . THR A 1 100 ? 20.574 -9.676 15.612 1.00 61.84 100 THR A C 1
ATOM 736 O O . THR A 1 100 ? 20.326 -10.759 16.157 1.00 61.84 100 THR A O 1
ATOM 739 N N . PRO A 1 101 ? 19.900 -8.546 15.905 1.00 56.16 101 PRO A N 1
ATOM 740 C CA . PRO A 1 101 ? 18.757 -8.562 16.798 1.00 56.16 101 PRO A CA 1
ATOM 741 C C . PRO A 1 101 ? 17.793 -9.615 16.266 1.00 56.16 101 PRO A C 1
ATOM 743 O O . PRO A 1 101 ? 17.409 -9.591 15.095 1.00 56.16 101 PRO A O 1
ATOM 746 N N . LYS A 1 102 ? 17.499 -10.607 17.110 1.00 50.88 102 LYS A N 1
ATOM 747 C CA . LYS A 1 102 ? 16.507 -11.627 16.798 1.00 50.88 102 LYS A CA 1
ATOM 748 C C . LYS A 1 102 ? 15.227 -10.866 16.426 1.00 50.88 102 LYS A C 1
ATOM 750 O O . LYS A 1 102 ? 14.847 -10.008 17.224 1.00 50.88 102 LYS A O 1
ATOM 755 N N . PRO A 1 103 ? 14.604 -11.125 15.262 1.00 51.91 103 PRO A N 1
ATOM 756 C CA . PRO A 1 103 ? 13.324 -10.523 14.929 1.00 51.91 103 PRO A CA 1
ATOM 757 C C . PRO A 1 103 ? 12.389 -10.794 16.102 1.00 51.91 103 PRO A C 1
ATOM 759 O O . PRO A 1 103 ? 12.139 -11.953 16.437 1.00 51.91 103 PRO A O 1
ATOM 762 N N . THR A 1 104 ? 11.986 -9.742 16.809 1.00 51.31 104 THR A N 1
ATOM 763 C CA . THR A 1 104 ? 10.880 -9.847 17.751 1.00 51.31 104 THR A CA 1
ATOM 764 C C . THR A 1 104 ? 9.700 -10.311 16.911 1.00 51.31 104 THR A C 1
ATOM 766 O O . THR A 1 104 ? 9.457 -9.736 15.852 1.00 51.31 104 THR A O 1
ATOM 769 N N . ASP A 1 105 ? 9.049 -11.397 17.324 1.00 47.28 105 ASP A N 1
ATOM 770 C CA . ASP A 1 105 ? 7.905 -12.015 16.652 1.00 47.28 105 ASP A CA 1
ATOM 771 C C . ASP A 1 105 ? 6.689 -11.057 16.672 1.00 47.28 105 ASP A C 1
ATOM 773 O O . ASP A 1 105 ? 5.691 -11.286 17.345 1.00 47.28 105 ASP A O 1
ATOM 777 N N . GLU A 1 106 ? 6.792 -9.924 15.979 1.00 53.69 106 GLU A N 1
ATOM 778 C CA . GLU A 1 106 ? 5.808 -8.837 15.951 1.00 53.69 106 GLU A CA 1
ATOM 779 C C . GLU A 1 106 ? 4.740 -9.059 14.865 1.00 53.69 106 GLU A C 1
ATOM 781 O O . GLU A 1 106 ? 3.797 -8.286 14.728 1.00 53.69 106 GLU A O 1
ATOM 786 N N . ILE A 1 107 ? 4.854 -10.159 14.109 1.00 51.66 107 ILE A N 1
ATOM 787 C CA . ILE A 1 107 ? 3.897 -10.549 13.064 1.00 51.66 107 ILE A CA 1
ATOM 788 C C . ILE A 1 107 ? 2.514 -10.873 13.665 1.00 51.66 107 ILE A C 1
ATOM 790 O O . ILE A 1 107 ? 1.507 -10.676 12.990 1.00 51.66 107 ILE A O 1
ATOM 794 N N . ASP A 1 108 ? 2.436 -11.255 14.945 1.00 57.59 108 ASP A N 1
ATOM 795 C CA . ASP A 1 108 ? 1.162 -11.480 15.650 1.00 57.59 108 ASP A CA 1
ATOM 796 C C . ASP A 1 108 ? 0.402 -10.181 16.002 1.00 57.59 108 ASP A C 1
ATOM 798 O O . ASP A 1 108 ? -0.708 -10.250 16.531 1.00 57.59 108 ASP A O 1
ATOM 802 N N . GLN A 1 109 ? 0.955 -8.993 15.723 1.00 73.25 109 GLN A N 1
ATOM 803 C CA . GLN A 1 109 ? 0.301 -7.718 16.057 1.00 73.25 109 GLN A CA 1
ATOM 804 C C . GLN A 1 109 ? -0.530 -7.109 14.925 1.00 73.25 109 GLN A C 1
ATOM 806 O O . GLN A 1 109 ? -1.274 -6.160 15.172 1.00 73.25 109 GLN A O 1
ATOM 811 N N . LEU A 1 110 ? -0.431 -7.611 13.690 1.00 87.12 110 LEU A N 1
ATOM 812 C CA . LEU A 1 110 ? -1.244 -7.064 12.607 1.00 87.12 110 LEU A CA 1
ATOM 813 C C . LEU A 1 110 ? -2.709 -7.488 12.766 1.00 87.12 110 LEU A C 1
ATOM 815 O O . LEU A 1 110 ? -2.995 -8.688 12.824 1.00 87.12 110 LEU A O 1
ATOM 819 N N . PRO A 1 111 ? -3.658 -6.532 12.764 1.00 91.31 111 PRO A N 1
ATOM 820 C CA . PRO A 1 111 ? -5.060 -6.863 12.590 1.00 91.31 111 PRO A CA 1
ATOM 821 C C . PRO A 1 111 ? -5.262 -7.665 11.295 1.00 91.31 111 PRO A C 1
ATOM 823 O O . PRO A 1 111 ? -4.486 -7.506 10.345 1.00 91.31 111 PRO A O 1
ATOM 826 N N . PRO A 1 112 ? -6.303 -8.511 11.212 1.00 94.25 112 PRO A N 1
ATOM 827 C CA . PRO A 1 112 ? -6.642 -9.195 9.973 1.00 94.25 112 PRO A CA 1
ATOM 828 C C . PRO A 1 112 ? -6.731 -8.215 8.793 1.00 94.25 112 PRO A C 1
ATOM 830 O O . PRO A 1 112 ? -7.325 -7.143 8.908 1.00 94.25 112 PRO A O 1
ATOM 833 N N . ILE A 1 113 ? -6.128 -8.595 7.661 1.00 96.31 113 ILE A N 1
ATOM 834 C CA . ILE A 1 113 ? -6.126 -7.786 6.437 1.00 96.31 113 ILE A CA 1
ATOM 835 C C . ILE A 1 113 ? -7.021 -8.438 5.382 1.00 96.31 113 ILE A C 1
ATOM 837 O O . ILE A 1 113 ? -6.732 -9.516 4.841 1.00 96.31 113 ILE A O 1
ATOM 841 N N . GLU A 1 114 ? -8.098 -7.748 5.034 1.00 97.62 114 GLU A N 1
ATOM 842 C CA . GLU A 1 114 ? -8.994 -8.081 3.937 1.00 97.62 114 GLU A CA 1
ATOM 843 C C . GLU A 1 114 ? -8.491 -7.479 2.622 1.00 97.62 114 GLU A C 1
ATOM 845 O O . GLU A 1 114 ? -8.854 -6.378 2.228 1.00 97.62 114 GLU A O 1
ATOM 850 N N . TRP A 1 115 ? -7.689 -8.238 1.880 1.00 96.69 115 TRP A N 1
ATOM 851 C CA . TRP A 1 115 ? -7.105 -7.797 0.602 1.00 96.69 115 TRP A CA 1
ATOM 852 C C . TRP A 1 115 ? -8.102 -7.542 -0.550 1.00 96.69 115 TRP A C 1
ATOM 854 O O . TRP A 1 115 ? -7.691 -7.155 -1.643 1.00 96.69 115 TRP A O 1
ATOM 864 N N . GLY A 1 116 ? -9.392 -7.826 -0.354 1.00 95.06 116 GLY A N 1
ATOM 865 C CA . GLY A 1 116 ? -10.455 -7.513 -1.310 1.00 95.06 116 GLY A CA 1
ATOM 866 C C . GLY A 1 116 ? -10.158 -7.904 -2.765 1.00 95.06 116 GLY A C 1
ATOM 867 O O . GLY A 1 116 ? -9.724 -9.019 -3.069 1.00 95.06 116 GLY A O 1
ATOM 868 N N . ILE A 1 117 ? -10.407 -6.959 -3.677 1.00 94.88 117 ILE A N 1
ATOM 869 C CA . ILE A 1 117 ? -10.234 -7.145 -5.124 1.00 94.88 117 ILE A CA 1
ATOM 870 C C . ILE A 1 117 ? -8.759 -7.260 -5.535 1.00 94.88 117 ILE A C 1
ATOM 872 O O . ILE A 1 117 ? -8.471 -7.839 -6.582 1.00 94.88 117 ILE A O 1
ATOM 876 N N . MET A 1 118 ? -7.816 -6.808 -4.703 1.00 95.31 118 MET A N 1
ATOM 877 C CA . MET A 1 118 ? -6.379 -6.864 -4.984 1.00 95.31 118 MET A CA 1
ATOM 878 C C . MET A 1 118 ? -5.893 -8.299 -5.231 1.00 95.31 118 MET A C 1
ATOM 880 O O . MET A 1 118 ? -5.108 -8.535 -6.148 1.00 95.31 118 MET A O 1
ATOM 884 N N . LYS A 1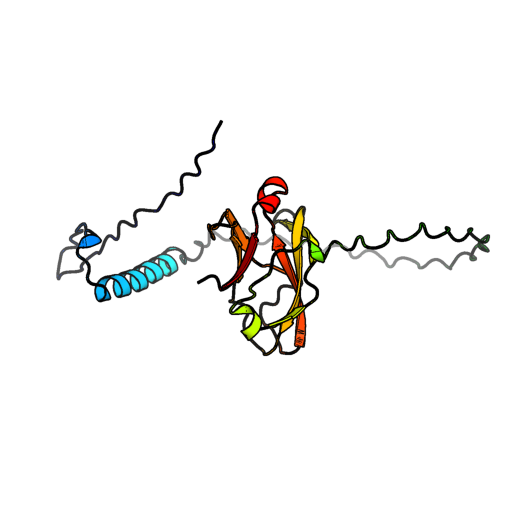 119 ? -6.462 -9.289 -4.525 1.00 96.69 119 LYS A N 1
ATOM 885 C CA . LYS A 1 119 ? -6.195 -10.728 -4.744 1.00 96.69 119 LYS A CA 1
ATOM 886 C C . LYS A 1 119 ? -6.566 -11.239 -6.140 1.00 96.69 119 LYS A C 1
ATOM 888 O O . LYS A 1 119 ? -6.113 -12.313 -6.541 1.00 96.69 119 LYS A O 1
ATOM 893 N N . THR A 1 120 ? -7.392 -10.501 -6.878 1.00 95.38 120 THR A N 1
ATOM 894 C CA . THR A 1 120 ? -7.740 -10.808 -8.275 1.00 95.38 120 THR A CA 1
ATOM 895 C C . THR A 1 120 ? -6.586 -10.486 -9.223 1.00 95.38 120 THR A C 1
ATOM 897 O O . THR A 1 120 ? -6.465 -11.103 -10.280 1.00 95.38 120 THR A O 1
ATOM 900 N N . TYR A 1 121 ? -5.741 -9.524 -8.850 1.00 95.31 121 TYR A N 1
ATOM 901 C CA . TYR A 1 121 ? -4.607 -9.060 -9.647 1.00 95.31 121 TYR A CA 1
ATOM 902 C C . TYR A 1 121 ? -3.283 -9.641 -9.155 1.00 95.31 121 TYR A C 1
ATOM 904 O O . TYR A 1 121 ? -2.422 -9.935 -9.981 1.00 95.31 121 TYR A O 1
ATOM 912 N N . PHE A 1 122 ? -3.156 -9.869 -7.845 1.00 97.12 122 PHE A N 1
ATOM 913 C CA . PHE A 1 122 ? -1.903 -10.260 -7.210 1.00 97.12 122 PHE A CA 1
ATOM 914 C C . PHE A 1 122 ? -2.026 -11.514 -6.344 1.00 97.12 122 PHE A C 1
ATOM 916 O O . PHE A 1 122 ? -3.063 -11.774 -5.722 1.00 97.12 122 PHE A O 1
ATOM 923 N N . ASP A 1 123 ? -0.941 -12.276 -6.274 1.00 98.12 123 ASP A N 1
ATOM 924 C CA . ASP A 1 123 ? -0.617 -13.109 -5.121 1.00 98.12 123 ASP A CA 1
ATOM 925 C C . ASP A 1 123 ? 0.116 -12.247 -4.092 1.00 98.12 123 ASP A C 1
ATOM 927 O O . ASP A 1 123 ? 1.042 -11.516 -4.428 1.00 98.12 123 ASP A O 1
ATOM 931 N N . ILE A 1 124 ? -0.352 -12.280 -2.844 1.00 97.50 124 ILE A N 1
ATOM 932 C CA . ILE A 1 124 ? 0.084 -11.365 -1.782 1.00 97.50 124 ILE A CA 1
ATOM 933 C C . ILE A 1 124 ? 0.698 -12.192 -0.659 1.00 97.50 124 ILE A C 1
ATOM 935 O O . ILE A 1 124 ? 0.116 -13.191 -0.230 1.00 97.50 124 ILE A O 1
ATOM 939 N N . SER A 1 125 ? 1.872 -11.789 -0.182 1.00 96.81 125 SER A N 1
ATOM 940 C CA . SER A 1 125 ? 2.631 -12.514 0.839 1.00 96.81 125 SER A CA 1
ATOM 941 C C . SER A 1 125 ? 3.488 -11.573 1.687 1.00 96.81 125 SER A C 1
ATOM 943 O O . SER A 1 125 ? 3.639 -10.402 1.358 1.00 96.81 125 SER A O 1
ATOM 945 N N . GLY A 1 126 ? 4.051 -12.081 2.789 1.00 94.38 126 GLY A N 1
ATOM 946 C CA . GLY A 1 126 ? 5.058 -11.355 3.572 1.00 94.38 126 GLY A CA 1
ATOM 947 C C . GLY A 1 126 ? 4.567 -10.046 4.193 1.00 94.38 126 GLY A C 1
ATOM 948 O O . GLY A 1 126 ? 5.334 -9.094 4.238 1.00 94.38 126 GLY A O 1
ATOM 949 N N . ALA A 1 127 ? 3.303 -9.986 4.620 1.00 95.44 127 ALA A N 1
ATOM 950 C CA . ALA A 1 127 ? 2.764 -8.804 5.281 1.00 95.44 127 ALA A CA 1
ATOM 951 C C . ALA A 1 127 ? 3.408 -8.612 6.665 1.00 95.44 127 ALA A C 1
ATOM 953 O O . ALA A 1 127 ? 3.343 -9.513 7.502 1.00 95.44 127 ALA A O 1
ATOM 954 N N . THR A 1 128 ? 4.019 -7.452 6.898 1.00 93.50 128 THR A N 1
ATOM 955 C CA . THR A 1 128 ? 4.708 -7.091 8.144 1.00 93.50 128 THR A CA 1
ATOM 956 C C . THR A 1 128 ? 4.527 -5.610 8.458 1.00 93.50 128 THR A C 1
ATOM 958 O O . THR A 1 128 ? 4.474 -4.784 7.546 1.00 93.50 128 THR A O 1
ATOM 961 N N . LEU A 1 129 ? 4.511 -5.247 9.741 1.00 91.69 129 LEU A N 1
ATOM 962 C CA . LEU A 1 129 ? 4.722 -3.856 10.143 1.00 91.69 129 LEU A CA 1
ATOM 963 C C . LEU A 1 129 ? 6.189 -3.486 9.936 1.00 91.69 129 LEU A C 1
ATOM 965 O O . LEU A 1 129 ? 7.086 -4.314 10.100 1.00 91.69 129 LEU A O 1
ATOM 969 N N . GLY A 1 130 ? 6.432 -2.252 9.532 1.00 91.94 130 GLY A N 1
ATOM 970 C CA . GLY A 1 130 ? 7.773 -1.741 9.327 1.00 91.94 130 GLY A CA 1
ATOM 971 C C . GLY A 1 130 ? 7.734 -0.274 8.956 1.00 91.94 130 GLY A C 1
ATOM 972 O O . GLY A 1 130 ? 6.775 0.429 9.259 1.00 91.94 130 GLY A O 1
ATOM 973 N N . LYS A 1 131 ? 8.783 0.172 8.277 1.00 92.06 131 LYS A N 1
ATOM 974 C CA . LYS A 1 131 ? 8.925 1.545 7.810 1.00 92.06 131 LYS A CA 1
ATOM 975 C C . LYS A 1 131 ? 9.042 1.567 6.296 1.00 92.06 131 LYS A C 1
ATOM 977 O O . LYS A 1 131 ? 9.624 0.653 5.703 1.00 92.06 131 LYS A O 1
ATOM 982 N N . ALA A 1 132 ? 8.460 2.590 5.692 1.00 92.44 132 ALA A N 1
ATOM 983 C CA . ALA A 1 132 ? 8.618 2.899 4.281 1.00 92.44 132 ALA A CA 1
ATOM 984 C C . ALA A 1 132 ? 9.234 4.289 4.146 1.00 92.44 132 ALA A C 1
ATOM 986 O O . ALA A 1 132 ? 9.077 5.143 5.020 1.00 92.44 132 ALA A O 1
ATOM 987 N N . GLU A 1 133 ? 9.962 4.480 3.054 1.00 92.75 133 GLU A N 1
ATOM 988 C CA . GLU A 1 133 ? 10.544 5.761 2.687 1.00 92.75 133 GLU A CA 1
ATOM 989 C C . GLU A 1 133 ? 9.784 6.304 1.477 1.00 92.75 133 GLU A C 1
ATOM 991 O O . GLU A 1 133 ? 9.539 5.577 0.514 1.00 92.75 133 GLU A O 1
ATOM 996 N N . HIS A 1 134 ? 9.422 7.581 1.511 1.00 87.44 134 HIS A N 1
ATOM 997 C CA . HIS A 1 134 ? 8.886 8.298 0.360 1.00 87.44 134 HIS A CA 1
ATOM 998 C C . HIS A 1 134 ? 9.786 9.487 0.055 1.00 87.44 134 HIS A C 1
ATOM 1000 O O . HIS A 1 134 ? 10.112 10.274 0.943 1.00 87.44 134 HIS A O 1
ATOM 1006 N N . THR A 1 135 ? 10.190 9.612 -1.206 1.00 89.25 135 THR A N 1
ATOM 1007 C CA . THR A 1 135 ? 10.944 10.770 -1.689 1.00 89.25 135 THR A CA 1
ATOM 1008 C C . THR A 1 135 ? 9.987 11.693 -2.423 1.00 89.25 135 THR A C 1
ATOM 1010 O O . THR A 1 135 ? 9.420 11.302 -3.442 1.00 89.25 135 THR A O 1
ATOM 1013 N N . ASP A 1 136 ? 9.800 12.906 -1.912 1.00 87.94 136 ASP A N 1
ATOM 1014 C CA . ASP A 1 136 ? 8.913 13.876 -2.549 1.00 87.94 136 ASP A CA 1
ATOM 1015 C C . ASP A 1 136 ? 9.518 14.476 -3.837 1.00 87.94 136 ASP A C 1
ATOM 1017 O O . ASP A 1 136 ? 10.656 14.208 -4.233 1.00 87.94 136 ASP A O 1
ATOM 1021 N N . VAL A 1 137 ? 8.757 15.356 -4.492 1.00 87.75 137 VAL A N 1
ATOM 1022 C CA . VAL A 1 137 ? 9.179 16.047 -5.724 1.00 87.75 137 VAL A CA 1
ATOM 1023 C C . VAL A 1 137 ? 10.386 16.982 -5.547 1.00 87.75 137 VAL A C 1
ATOM 1025 O O . VAL A 1 137 ? 10.961 17.421 -6.543 1.00 87.75 137 VAL A O 1
ATOM 1028 N N . LEU A 1 138 ? 10.764 17.314 -4.310 1.00 94.06 138 LEU A N 1
ATOM 1029 C CA . LEU A 1 138 ? 11.935 18.126 -3.976 1.00 94.06 138 LEU A CA 1
ATOM 1030 C C . LEU A 1 138 ? 13.150 17.266 -3.588 1.00 94.06 138 LEU A C 1
ATOM 1032 O O . LEU A 1 138 ? 14.220 17.821 -3.331 1.00 94.06 138 LEU A O 1
ATOM 1036 N N . GLY A 1 139 ? 13.015 15.935 -3.574 1.00 93.06 139 GLY A N 1
ATOM 1037 C CA . GLY A 1 139 ? 14.067 15.006 -3.164 1.00 93.06 139 GLY A CA 1
ATOM 1038 C C . GLY A 1 139 ? 14.179 14.827 -1.648 1.00 93.06 139 GLY A C 1
ATOM 1039 O O . GLY A 1 139 ? 15.177 14.280 -1.177 1.00 93.06 139 GLY A O 1
ATOM 1040 N N . MET A 1 140 ? 13.199 15.299 -0.875 1.00 92.88 140 MET A N 1
ATOM 1041 C CA . MET A 1 140 ? 13.158 15.102 0.572 1.00 92.88 140 MET A CA 1
ATOM 1042 C C . MET A 1 140 ? 12.649 13.696 0.880 1.00 92.88 140 MET A C 1
ATOM 1044 O O . MET A 1 140 ? 11.580 13.306 0.415 1.00 92.88 140 MET A O 1
ATOM 1048 N N . VAL A 1 141 ? 13.419 12.946 1.671 1.00 93.56 141 VAL A N 1
ATOM 1049 C CA . VAL A 1 141 ? 13.062 11.590 2.105 1.00 93.56 141 VAL A CA 1
ATOM 1050 C C . VAL A 1 141 ? 12.315 11.661 3.433 1.00 93.56 141 VAL A C 1
ATOM 1052 O O . VAL A 1 141 ? 12.831 12.205 4.413 1.00 93.56 141 VAL A O 1
ATOM 1055 N N . TYR A 1 142 ? 11.114 11.094 3.461 1.00 92.44 142 TYR A N 1
ATOM 1056 C CA . TYR A 1 142 ? 10.280 10.939 4.646 1.00 92.44 142 TYR A CA 1
ATOM 1057 C C . TYR A 1 142 ? 10.166 9.465 4.996 1.00 92.44 142 TYR A C 1
ATOM 1059 O O . TYR A 1 142 ? 9.873 8.644 4.132 1.00 92.44 142 TYR A O 1
ATOM 1067 N N . GLU A 1 143 ? 10.369 9.145 6.268 1.00 93.31 143 GLU A N 1
ATOM 1068 C CA . GLU A 1 143 ? 10.160 7.806 6.804 1.00 93.31 143 GLU A CA 1
ATOM 1069 C C . GLU A 1 143 ? 8.836 7.783 7.570 1.00 93.31 143 GLU A C 1
ATOM 1071 O O . GLU A 1 143 ? 8.579 8.667 8.393 1.00 93.31 143 GLU A O 1
ATOM 1076 N N . TYR A 1 144 ? 8.002 6.784 7.305 1.00 92.00 144 TYR A N 1
ATOM 1077 C CA . TYR A 1 144 ? 6.721 6.594 7.981 1.00 92.00 144 TYR A CA 1
ATOM 1078 C C . TYR A 1 144 ? 6.479 5.118 8.278 1.00 92.00 144 TYR A C 1
ATOM 1080 O O . TYR A 1 144 ? 6.978 4.224 7.583 1.00 92.00 144 TYR A O 1
ATOM 1088 N N . ASP A 1 145 ? 5.710 4.862 9.333 1.00 93.81 145 ASP A N 1
ATOM 1089 C CA . ASP A 1 145 ? 5.307 3.507 9.675 1.00 93.81 145 ASP A CA 1
ATOM 1090 C C . ASP A 1 145 ? 4.321 2.988 8.618 1.00 93.81 145 ASP A C 1
ATOM 1092 O O . ASP A 1 145 ? 3.450 3.707 8.120 1.00 93.81 145 ASP A O 1
ATOM 1096 N N . SER A 1 146 ? 4.464 1.724 8.237 1.00 95.69 146 SER A N 1
ATOM 1097 C CA . SER A 1 146 ? 3.694 1.139 7.142 1.00 95.69 146 SER A CA 1
ATOM 1098 C C . SER A 1 146 ? 3.462 -0.355 7.314 1.00 95.69 146 SER A C 1
ATOM 1100 O O . SER A 1 146 ? 4.250 -1.084 7.928 1.00 95.69 146 SER A O 1
ATOM 1102 N N . ILE A 1 147 ? 2.384 -0.834 6.697 1.00 95.75 147 ILE A N 1
ATOM 1103 C CA . ILE A 1 147 ? 2.215 -2.253 6.394 1.00 95.75 147 ILE A CA 1
ATOM 1104 C C . ILE A 1 147 ? 2.975 -2.506 5.105 1.00 95.75 147 ILE A C 1
ATOM 1106 O O . ILE A 1 147 ? 2.598 -2.001 4.053 1.00 95.75 147 ILE A O 1
ATOM 1110 N N . ASN A 1 148 ? 4.027 -3.305 5.191 1.00 95.75 148 ASN A N 1
ATOM 1111 C CA . 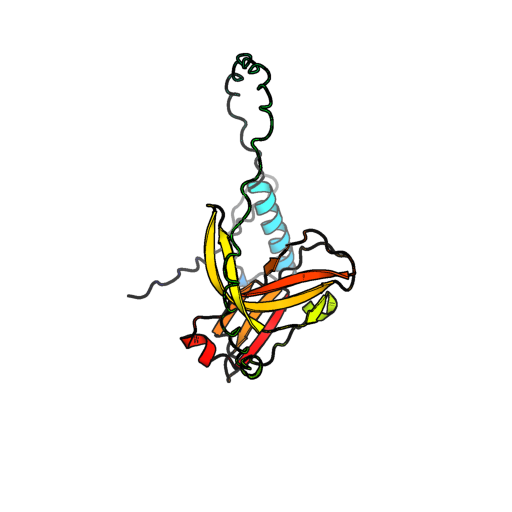ASN A 1 148 ? 4.830 -3.735 4.060 1.00 95.75 148 ASN A CA 1
ATOM 1112 C C . ASN A 1 148 ? 4.381 -5.132 3.644 1.00 95.75 148 ASN A C 1
ATOM 1114 O O . ASN A 1 148 ? 4.121 -5.968 4.503 1.00 95.75 148 ASN A O 1
ATOM 1118 N N . PHE A 1 149 ? 4.299 -5.407 2.350 1.00 96.62 149 PHE A N 1
ATOM 1119 C CA . PHE A 1 149 ? 3.965 -6.731 1.830 1.00 96.62 149 PHE A CA 1
ATOM 1120 C C . PHE A 1 149 ? 4.569 -6.930 0.441 1.00 96.62 149 PHE A C 1
ATOM 1122 O O . PHE A 1 149 ? 5.016 -5.992 -0.211 1.00 96.62 149 PHE A O 1
ATOM 1129 N N . ILE A 1 150 ? 4.600 -8.173 -0.024 1.00 97.19 150 ILE A N 1
ATOM 1130 C CA . ILE A 1 150 ? 5.073 -8.533 -1.358 1.00 97.19 150 ILE A CA 1
ATOM 1131 C C . ILE A 1 150 ? 3.880 -8.904 -2.221 1.00 97.19 150 ILE A C 1
ATOM 1133 O O . ILE A 1 150 ? 3.050 -9.725 -1.818 1.00 97.19 150 ILE A O 1
ATOM 1137 N N . VAL A 1 151 ? 3.837 -8.338 -3.422 1.00 97.19 151 VAL A N 1
ATOM 1138 C CA . VAL A 1 151 ? 2.874 -8.705 -4.458 1.00 97.19 151 VAL A CA 1
ATOM 1139 C C . VAL A 1 151 ? 3.570 -9.378 -5.628 1.00 97.19 151 VAL A C 1
ATOM 1141 O O . VAL A 1 151 ? 4.692 -9.022 -5.981 1.00 97.19 151 VAL A O 1
ATOM 1144 N N . GLU A 1 152 ? 2.885 -10.335 -6.240 1.00 97.62 152 GLU A N 1
ATOM 1145 C CA . GLU A 1 152 ? 3.258 -10.951 -7.509 1.00 97.62 152 GLU A CA 1
ATOM 1146 C C . GLU A 1 152 ? 2.059 -10.903 -8.456 1.00 97.62 152 GLU A C 1
ATOM 1148 O O . GLU A 1 152 ? 0.975 -11.386 -8.124 1.00 97.62 152 GLU A O 1
ATOM 1153 N N . ALA A 1 153 ? 2.211 -10.277 -9.620 1.00 97.06 153 ALA A N 1
ATOM 1154 C CA . ALA A 1 153 ? 1.115 -10.111 -10.564 1.00 97.06 153 ALA A CA 1
ATOM 1155 C C . ALA A 1 153 ? 0.710 -11.450 -11.196 1.00 97.06 153 ALA A C 1
ATOM 1157 O O . ALA A 1 153 ? 1.519 -12.171 -11.771 1.00 97.06 153 ALA A O 1
ATOM 1158 N N . LYS A 1 154 ? -0.585 -11.768 -11.167 1.00 97.00 154 LYS A N 1
ATOM 1159 C CA . LYS A 1 154 ? -1.135 -13.019 -11.727 1.00 97.00 154 LYS A CA 1
ATOM 1160 C C . LYS A 1 154 ? -1.249 -13.016 -13.245 1.00 97.00 154 LYS A C 1
ATOM 1162 O O . LYS A 1 154 ? -1.376 -14.064 -13.874 1.00 97.00 154 LYS A O 1
ATOM 1167 N N . ARG A 1 155 ? -1.321 -11.825 -13.833 1.00 94.94 155 ARG A N 1
ATOM 1168 C CA . ARG A 1 155 ? -1.581 -11.592 -15.256 1.00 94.94 155 ARG A CA 1
ATOM 1169 C C . ARG A 1 155 ? -1.033 -10.235 -15.661 1.00 94.94 155 ARG A C 1
ATOM 1171 O O . ARG A 1 155 ? -0.805 -9.392 -14.802 1.00 94.94 155 ARG A O 1
ATOM 1178 N N . SER A 1 156 ? -0.916 -10.004 -16.963 1.00 95.31 156 SER A N 1
ATOM 1179 C CA . SER A 1 156 ? -0.540 -8.692 -17.477 1.00 95.31 156 SER A CA 1
ATOM 1180 C C . SER A 1 156 ? -1.716 -7.709 -17.446 1.00 95.31 156 SER A C 1
ATOM 1182 O O . SER A 1 156 ? -2.833 -8.068 -17.832 1.00 95.31 156 SER A O 1
ATOM 1184 N N . PHE A 1 157 ? -1.480 -6.473 -17.006 1.00 92.94 157 PHE A N 1
ATOM 1185 C CA . PHE A 1 157 ? -2.468 -5.385 -17.013 1.00 92.94 157 PHE A CA 1
ATOM 1186 C C . PHE A 1 157 ? -1.791 -4.007 -16.948 1.00 92.94 157 PHE A C 1
ATOM 1188 O O . PHE A 1 157 ? -0.641 -3.882 -16.538 1.00 92.94 157 PHE A O 1
ATOM 1195 N N . TYR A 1 158 ? -2.514 -2.961 -17.351 1.00 88.12 158 TYR A N 1
ATOM 1196 C CA . TYR A 1 158 ? -2.067 -1.572 -17.205 1.00 88.12 158 TYR A CA 1
ATOM 1197 C C . TYR A 1 158 ? -2.407 -1.041 -15.810 1.00 88.12 158 TYR A C 1
ATOM 1199 O O . TYR A 1 158 ? -3.534 -1.218 -15.334 1.00 88.12 158 TYR A O 1
ATOM 1207 N N . ALA A 1 159 ? -1.447 -0.386 -15.159 1.00 71.31 159 ALA A N 1
ATOM 1208 C CA . ALA A 1 159 ? -1.522 0.043 -13.765 1.00 71.31 159 ALA A CA 1
ATOM 1209 C C . ALA A 1 159 ? -2.298 1.353 -13.570 1.00 71.31 159 ALA A C 1
ATOM 1211 O O . ALA A 1 159 ? -1.806 2.319 -13.006 1.00 71.31 159 ALA A O 1
ATOM 1212 N N . ILE A 1 160 ? -3.556 1.382 -14.009 1.00 72.75 160 ILE A N 1
ATOM 1213 C CA . ILE A 1 160 ? -4.494 2.462 -13.645 1.00 72.75 160 ILE A CA 1
ATOM 1214 C C . ILE A 1 160 ? -5.206 2.118 -12.318 1.00 72.75 160 ILE A C 1
ATOM 1216 O O . ILE A 1 160 ? -6.011 2.883 -11.801 1.00 72.75 160 ILE A O 1
ATOM 1220 N N . THR A 1 161 ? -4.942 0.933 -11.757 1.00 78.19 161 THR A N 1
ATOM 1221 C CA . THR A 1 161 ? -5.631 0.469 -10.550 1.00 78.19 161 THR A CA 1
ATOM 1222 C C . THR A 1 161 ? -4.945 1.036 -9.316 1.00 78.19 161 THR A C 1
ATOM 1224 O O . THR A 1 161 ? -3.872 0.575 -8.938 1.00 78.19 161 THR A O 1
ATOM 1227 N N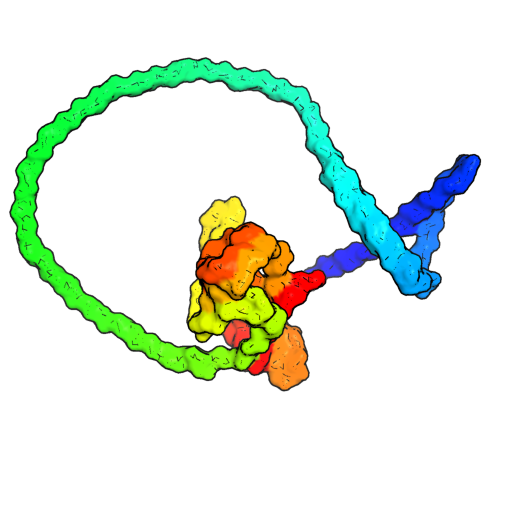 . ILE A 1 162 ? -5.588 2.020 -8.697 1.00 90.31 162 ILE A N 1
ATOM 1228 C CA . ILE A 1 162 ? -5.200 2.570 -7.400 1.00 90.31 162 ILE A CA 1
ATOM 1229 C C . ILE A 1 162 ? -5.917 1.753 -6.322 1.00 90.31 162 ILE A C 1
ATOM 1231 O O . ILE A 1 162 ? -7.117 1.487 -6.436 1.00 90.31 162 ILE A O 1
ATOM 1235 N N . PHE A 1 163 ? -5.188 1.336 -5.291 1.00 95.12 163 PHE A N 1
ATOM 1236 C CA . PHE A 1 163 ? -5.765 0.671 -4.125 1.00 95.12 163 PHE A CA 1
ATOM 1237 C C . PHE A 1 163 ? -5.679 1.593 -2.911 1.00 95.12 163 PHE A C 1
ATOM 1239 O O . PHE A 1 163 ? -4.719 2.346 -2.762 1.00 95.12 163 PHE A O 1
ATOM 1246 N N . GLU A 1 164 ? -6.684 1.522 -2.048 1.00 96.69 164 GLU A N 1
ATOM 1247 C CA . GLU A 1 164 ? -6.754 2.246 -0.781 1.00 96.69 164 GLU A CA 1
ATOM 1248 C C . GLU A 1 164 ? -6.780 1.227 0.362 1.00 96.69 164 GLU A C 1
ATOM 1250 O O . GLU A 1 164 ? -7.515 0.235 0.313 1.00 96.69 164 GLU A O 1
ATOM 1255 N N . ALA A 1 165 ? -5.954 1.458 1.377 1.00 97.62 165 ALA A N 1
ATOM 1256 C CA . ALA A 1 165 ? -6.005 0.779 2.656 1.00 97.62 165 ALA A CA 1
ATOM 1257 C C . ALA A 1 165 ? -6.937 1.555 3.590 1.00 97.62 165 ALA A C 1
ATOM 1259 O O . ALA A 1 165 ? -6.673 2.701 3.940 1.00 97.62 165 ALA A O 1
ATOM 1260 N N . GLU A 1 166 ? -8.034 0.928 3.996 1.00 97.75 166 GLU A N 1
ATOM 1261 C CA . GLU A 1 166 ? -9.019 1.469 4.924 1.00 97.75 166 GLU A CA 1
ATOM 1262 C C . GLU A 1 166 ? -8.872 0.779 6.284 1.00 97.75 166 GLU A C 1
ATOM 1264 O O . GLU A 1 166 ? -8.892 -0.451 6.379 1.00 97.75 166 GLU A O 1
ATOM 1269 N N . PHE A 1 167 ? -8.745 1.572 7.344 1.00 97.06 167 PHE A N 1
ATOM 1270 C CA . PHE A 1 167 ? -8.516 1.098 8.706 1.00 97.06 167 PHE A CA 1
ATOM 1271 C C . PHE A 1 167 ? -9.781 1.320 9.531 1.00 97.06 167 PHE A C 1
ATOM 1273 O O . PHE A 1 167 ? -10.310 2.435 9.569 1.00 97.06 167 PHE A O 1
ATOM 1280 N N . TYR A 1 168 ? -10.262 0.271 10.197 1.00 97.12 168 TYR A N 1
ATOM 1281 C CA . TYR A 1 168 ? -11.512 0.283 10.958 1.00 97.12 168 TYR A CA 1
ATOM 1282 C C . TYR A 1 168 ? -11.281 -0.061 12.426 1.00 97.12 168 TYR A C 1
ATOM 1284 O O . TYR A 1 168 ? -10.423 -0.891 12.746 1.00 97.12 168 TYR A O 1
ATOM 1292 N N . ASP A 1 169 ? -12.066 0.556 13.303 1.00 96.62 169 ASP A N 1
ATOM 1293 C CA . ASP A 1 169 ? -12.109 0.226 14.728 1.00 96.62 169 ASP A CA 1
ATOM 1294 C C . ASP A 1 169 ? -12.993 -0.999 15.038 1.00 96.62 169 ASP A C 1
ATOM 1296 O O . ASP A 1 169 ? -13.419 -1.731 14.141 1.00 96.62 169 ASP A O 1
ATOM 1300 N N . GLU A 1 170 ? -13.229 -1.263 16.326 1.00 96.38 170 GLU A N 1
ATOM 1301 C CA . GLU A 1 170 ? -14.047 -2.392 16.792 1.00 96.38 170 GLU A CA 1
ATOM 1302 C C . GLU A 1 170 ? -15.526 -2.301 16.399 1.00 96.38 170 GLU A C 1
ATOM 1304 O O . GLU A 1 170 ? -16.171 -3.336 16.226 1.00 96.38 170 GLU A O 1
ATOM 1309 N N . ASP A 1 171 ? -16.037 -1.086 16.197 1.00 96.75 171 ASP A N 1
ATOM 1310 C CA . ASP A 1 171 ? -17.411 -0.826 15.769 1.00 96.75 171 ASP A CA 1
ATOM 1311 C C . ASP A 1 171 ? -17.552 -0.856 14.235 1.00 96.75 171 ASP A C 1
ATOM 1313 O O . ASP A 1 171 ? -18.651 -0.693 13.693 1.00 96.75 171 ASP A O 1
ATOM 1317 N N . GLY A 1 172 ? -16.448 -1.074 13.511 1.00 96.25 172 GLY A N 1
ATOM 1318 C CA . GLY A 1 172 ? -16.412 -1.049 12.051 1.00 96.25 172 GLY A CA 1
ATOM 1319 C C . GLY A 1 172 ? -16.482 0.366 11.472 1.00 96.25 172 GLY A C 1
ATOM 1320 O O . GLY A 1 172 ? -16.855 0.533 10.307 1.00 96.25 172 GLY A O 1
ATOM 1321 N N . ILE A 1 173 ? -16.142 1.392 12.255 1.00 96.19 173 ILE A N 1
ATOM 1322 C CA . ILE A 1 173 ? -16.064 2.781 11.800 1.00 96.19 173 ILE A CA 1
ATOM 1323 C C . ILE A 1 173 ? -14.677 3.011 11.199 1.00 96.19 173 ILE A C 1
ATOM 1325 O O . ILE A 1 173 ? -13.657 2.651 11.785 1.00 96.19 173 ILE A O 1
ATOM 1329 N N . LYS A 1 174 ? -14.627 3.616 10.004 1.00 96.38 174 LYS A N 1
ATOM 1330 C CA . LYS A 1 174 ? -13.359 3.970 9.357 1.00 96.38 174 LYS A CA 1
ATOM 1331 C C . LYS A 1 174 ? -12.669 5.080 10.150 1.00 96.38 174 LYS A C 1
ATOM 1333 O O . LYS A 1 174 ? -13.222 6.174 10.264 1.00 96.38 174 LYS A O 1
ATOM 1338 N N . VAL A 1 175 ? -11.468 4.807 10.653 1.00 96.12 175 VAL A N 1
ATOM 1339 C CA . VAL A 1 175 ? -10.662 5.760 11.436 1.00 96.12 175 VAL A CA 1
ATOM 1340 C C . VAL A 1 175 ? -9.568 6.427 10.610 1.00 96.12 175 VAL A C 1
ATOM 1342 O O . VAL A 1 175 ? -9.202 7.563 10.890 1.00 96.12 175 VAL A O 1
ATOM 1345 N N . TYR A 1 176 ? -9.069 5.745 9.580 1.00 96.31 176 TYR A N 1
ATOM 1346 C CA . TYR A 1 176 ? -7.996 6.240 8.724 1.00 96.31 176 TYR A CA 1
ATOM 1347 C C . TYR A 1 176 ? -8.052 5.564 7.353 1.00 96.31 176 TYR A C 1
ATOM 1349 O O . TYR A 1 176 ? -8.616 4.472 7.210 1.00 96.31 176 TYR A O 1
ATOM 1357 N N . SER A 1 177 ? -7.466 6.204 6.347 1.00 96.44 177 SER A N 1
ATOM 1358 C CA . SER A 1 177 ? -7.134 5.542 5.094 1.00 96.44 177 SER A CA 1
ATOM 1359 C C . SER A 1 177 ? -5.901 6.140 4.432 1.00 96.44 177 SER A C 1
ATOM 1361 O O . SER A 1 177 ? -5.590 7.317 4.613 1.00 96.44 177 SER A O 1
ATOM 1363 N N . SER A 1 178 ? -5.203 5.306 3.670 1.00 96.56 178 SER A N 1
ATOM 1364 C CA . SER A 1 178 ? -4.008 5.665 2.910 1.00 96.56 178 SER A CA 1
ATOM 1365 C C . SER A 1 178 ? -4.006 4.940 1.570 1.00 96.56 178 SER A C 1
ATOM 1367 O O . SER A 1 178 ? -4.647 3.900 1.404 1.00 96.56 178 SER A O 1
ATOM 1369 N N . PHE A 1 179 ? -3.303 5.486 0.581 1.00 95.88 179 PHE A N 1
ATOM 1370 C CA . PHE A 1 179 ? -3.110 4.778 -0.679 1.00 95.88 179 PHE A CA 1
ATOM 1371 C C . PHE A 1 179 ? -2.072 3.670 -0.521 1.00 95.88 179 PHE A C 1
ATOM 1373 O O . PHE A 1 179 ? -1.123 3.783 0.253 1.00 95.88 179 PHE A O 1
ATOM 1380 N N . VAL A 1 180 ? -2.260 2.596 -1.282 1.00 95.94 180 VAL A N 1
ATOM 1381 C CA . VAL A 1 180 ? -1.244 1.562 -1.446 1.00 95.94 180 VAL A CA 1
ATOM 1382 C C . VAL A 1 180 ? -0.291 1.993 -2.548 1.00 95.94 180 VAL A C 1
ATOM 1384 O O . VAL A 1 180 ? -0.702 2.214 -3.690 1.00 95.94 180 VAL A O 1
ATOM 1387 N N . GLU A 1 181 ? 0.984 2.049 -2.211 1.00 94.31 181 GLU A N 1
ATOM 1388 C CA . GLU A 1 181 ? 2.075 2.320 -3.135 1.00 94.31 181 GLU A CA 1
ATOM 1389 C C . GLU A 1 181 ? 2.854 1.031 -3.429 1.00 94.31 181 GLU A C 1
ATOM 1391 O O . GLU A 1 181 ? 2.811 0.067 -2.661 1.00 94.31 181 GLU A O 1
ATOM 1396 N N . PHE A 1 182 ? 3.555 1.007 -4.564 1.00 94.25 182 PHE A N 1
ATOM 1397 C CA . PHE A 1 182 ? 4.354 -0.131 -5.017 1.00 94.25 182 PHE A CA 1
ATOM 1398 C C . PHE A 1 182 ? 5.765 0.326 -5.388 1.00 94.25 182 PHE A C 1
ATOM 1400 O O . PHE A 1 182 ? 5.919 1.351 -6.052 1.00 94.25 182 PHE A O 1
ATOM 1407 N N . ASP A 1 183 ? 6.775 -0.457 -5.014 1.00 92.75 183 ASP A N 1
ATOM 1408 C CA . ASP A 1 183 ? 8.178 -0.248 -5.368 1.00 92.75 183 ASP A CA 1
ATOM 1409 C C . ASP A 1 183 ? 8.830 -1.537 -5.933 1.00 92.75 183 ASP A C 1
ATOM 1411 O O . ASP A 1 183 ? 8.958 -2.541 -5.216 1.00 92.75 183 ASP A O 1
ATOM 1415 N N . PRO A 1 184 ? 9.236 -1.547 -7.218 1.00 88.75 184 PRO A N 1
ATOM 1416 C CA . PRO A 1 184 ? 9.039 -0.468 -8.187 1.00 88.75 184 PRO A CA 1
ATOM 1417 C C . PRO A 1 184 ? 7.559 -0.310 -8.557 1.00 88.75 184 PRO A C 1
ATOM 1419 O O . PRO A 1 184 ? 6.785 -1.276 -8.548 1.00 88.75 184 PRO A O 1
ATOM 1422 N N . ASN A 1 185 ? 7.180 0.918 -8.916 1.00 85.31 185 ASN A N 1
ATOM 1423 C CA . ASN A 1 185 ? 5.868 1.209 -9.477 1.00 85.31 185 ASN A CA 1
ATOM 1424 C C . ASN A 1 185 ? 5.892 0.932 -10.986 1.00 85.31 185 ASN A C 1
ATOM 1426 O O . ASN A 1 185 ? 6.574 1.623 -11.744 1.00 85.31 185 ASN A O 1
ATOM 1430 N N . TYR A 1 186 ? 5.173 -0.102 -11.417 1.00 82.81 186 TYR A N 1
ATOM 1431 C CA . TYR A 1 186 ? 5.071 -0.463 -12.825 1.00 82.81 186 TYR A CA 1
ATOM 1432 C C . TYR A 1 186 ? 3.869 0.226 -13.465 1.00 82.81 186 TYR A C 1
ATOM 1434 O O . TYR A 1 186 ? 2.745 -0.039 -13.059 1.00 82.81 186 TYR A O 1
ATOM 1442 N N . ASP A 1 187 ? 4.073 0.987 -14.545 1.00 87.44 187 ASP A N 1
ATOM 1443 C CA . ASP A 1 187 ? 2.969 1.482 -15.390 1.00 87.44 187 ASP A CA 1
ATOM 1444 C C . ASP A 1 187 ? 2.214 0.332 -16.089 1.00 87.44 187 ASP A C 1
ATOM 1446 O O . ASP A 1 187 ? 1.027 0.423 -16.425 1.00 87.44 187 ASP A O 1
ATOM 1450 N N . GLN A 1 188 ? 2.913 -0.783 -16.314 1.00 93.00 188 GLN A N 1
ATOM 1451 C CA . GLN A 1 188 ? 2.385 -1.994 -16.921 1.00 93.00 188 GLN A CA 1
ATOM 1452 C C . GLN A 1 188 ? 2.956 -3.221 -16.213 1.00 93.00 188 GLN A C 1
ATOM 1454 O O . GLN A 1 188 ? 4.156 -3.472 -16.272 1.00 93.00 188 GLN A O 1
ATOM 1459 N N . TRP A 1 189 ? 2.074 -4.010 -15.610 1.00 94.94 189 TRP A N 1
ATOM 1460 C CA . TRP A 1 189 ? 2.421 -5.274 -14.974 1.00 94.94 189 TRP A CA 1
ATOM 1461 C C . TRP A 1 189 ? 2.392 -6.407 -15.990 1.00 94.94 189 TRP A C 1
ATOM 1463 O O . TRP A 1 189 ? 1.519 -6.452 -16.867 1.00 94.94 189 TRP A O 1
ATOM 1473 N N . GLN A 1 190 ? 3.309 -7.349 -15.837 1.00 96.44 190 GLN A N 1
ATOM 1474 C CA . GLN A 1 190 ? 3.329 -8.653 -16.484 1.00 96.44 190 GLN A CA 1
ATOM 1475 C C . GLN A 1 190 ? 3.075 -9.757 -15.459 1.00 96.44 190 GLN A C 1
ATOM 1477 O O . GLN A 1 190 ? 3.300 -9.593 -14.264 1.00 96.44 190 GLN A O 1
ATOM 1482 N N . ALA A 1 191 ? 2.595 -10.910 -15.927 1.00 97.12 191 ALA A N 1
ATOM 1483 C CA . ALA A 1 191 ? 2.466 -12.077 -15.061 1.00 97.12 191 ALA A CA 1
ATOM 1484 C C . ALA A 1 191 ? 3.835 -12.467 -14.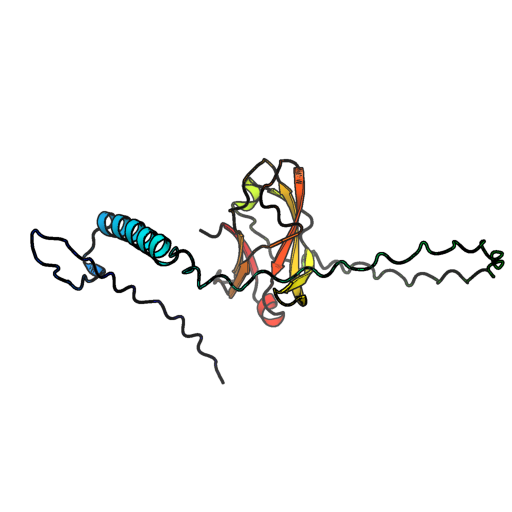470 1.00 97.12 191 ALA A C 1
ATOM 1486 O O . ALA A 1 191 ? 4.796 -12.648 -15.217 1.00 97.12 191 ALA A O 1
ATOM 1487 N N . GLY A 1 192 ? 3.898 -12.623 -13.150 1.00 96.50 192 GLY A N 1
ATOM 1488 C CA . GLY A 1 192 ? 5.112 -12.934 -12.398 1.00 96.50 192 GLY A CA 1
ATOM 1489 C C . GLY A 1 192 ? 5.934 -11.715 -11.971 1.00 96.50 192 GLY A C 1
ATOM 1490 O O . GLY A 1 192 ? 6.902 -11.890 -11.232 1.00 96.50 192 GLY A O 1
ATOM 1491 N N . ASP A 1 193 ? 5.572 -10.494 -12.384 1.00 96.56 193 ASP A N 1
ATOM 1492 C CA . ASP A 1 193 ? 6.234 -9.288 -11.879 1.00 96.56 193 ASP A CA 1
ATOM 1493 C C . ASP A 1 193 ? 6.018 -9.173 -10.372 1.00 96.56 193 ASP A C 1
ATOM 1495 O O . ASP A 1 193 ? 4.900 -9.340 -9.875 1.00 96.56 193 ASP A O 1
ATOM 1499 N N . ARG A 1 194 ? 7.097 -8.878 -9.644 1.00 97.00 194 ARG A N 1
ATOM 1500 C CA . ARG A 1 194 ? 7.095 -8.763 -8.185 1.00 97.00 194 ARG A CA 1
ATOM 1501 C C . ARG A 1 194 ? 7.422 -7.343 -7.769 1.00 97.00 194 ARG A C 1
ATOM 1503 O O . ARG A 1 194 ? 8.326 -6.730 -8.324 1.00 97.00 194 ARG A O 1
ATOM 1510 N N . SER A 1 195 ? 6.720 -6.856 -6.758 1.00 96.06 195 SER A N 1
ATOM 1511 C CA . SER A 1 195 ? 6.948 -5.532 -6.183 1.00 96.06 195 SER A CA 1
ATOM 1512 C C . SER A 1 195 ? 6.732 -5.571 -4.677 1.00 96.06 195 SER A C 1
ATOM 1514 O O . SER A 1 195 ? 6.029 -6.450 -4.154 1.00 96.06 195 SER A O 1
ATOM 1516 N N . LYS A 1 196 ? 7.340 -4.619 -3.978 1.00 96.38 196 LYS A N 1
ATOM 1517 C CA . LYS A 1 196 ? 7.043 -4.350 -2.579 1.00 96.38 196 LYS A CA 1
ATOM 1518 C C . LYS A 1 196 ? 5.861 -3.386 -2.533 1.00 96.38 196 LYS A C 1
ATOM 1520 O O . LYS A 1 196 ? 5.950 -2.289 -3.060 1.00 96.38 196 LYS A O 1
ATOM 1525 N N . GLY A 1 197 ? 4.756 -3.810 -1.937 1.00 95.94 197 GLY A N 1
ATOM 1526 C CA . GLY A 1 197 ? 3.643 -2.928 -1.621 1.00 95.94 197 GLY A CA 1
ATOM 1527 C C . GLY A 1 197 ? 3.806 -2.345 -0.223 1.00 95.94 197 GLY A C 1
ATOM 1528 O O . GLY A 1 197 ? 4.250 -3.047 0.694 1.00 95.94 197 GLY A O 1
ATOM 1529 N N . HIS A 1 198 ? 3.415 -1.090 -0.043 1.00 96.44 198 HIS A N 1
ATOM 1530 C CA . HIS A 1 198 ? 3.302 -0.485 1.278 1.00 96.44 198 HIS A CA 1
ATOM 1531 C C . HIS A 1 198 ? 2.056 0.386 1.394 1.00 96.44 198 HIS A C 1
ATOM 1533 O O . HIS A 1 198 ? 1.616 1.009 0.432 1.00 96.44 198 HIS A O 1
ATOM 1539 N N . ALA A 1 199 ? 1.471 0.398 2.587 1.00 96.88 199 ALA A N 1
ATOM 1540 C CA . ALA A 1 199 ? 0.386 1.298 2.957 1.00 96.88 199 ALA A CA 1
ATOM 1541 C C . ALA A 1 199 ? 0.759 1.996 4.264 1.00 96.88 199 ALA A C 1
ATOM 1543 O O . ALA A 1 199 ? 1.115 1.321 5.236 1.00 96.88 199 ALA A O 1
ATOM 1544 N N . GLU A 1 200 ? 0.698 3.326 4.280 1.00 96.25 200 GLU A N 1
ATOM 1545 C CA . GLU A 1 200 ? 0.921 4.124 5.489 1.00 96.25 200 GLU A CA 1
ATOM 1546 C C . GLU A 1 200 ? -0.095 3.722 6.563 1.00 96.25 200 GLU A C 1
ATOM 1548 O O . GLU A 1 200 ? -1.285 3.567 6.266 1.00 96.25 200 GLU A O 1
ATOM 1553 N N . ILE A 1 201 ? 0.370 3.513 7.794 1.00 94.62 201 ILE A N 1
ATOM 1554 C CA . ILE A 1 201 ? -0.519 3.273 8.937 1.00 94.62 201 ILE A CA 1
ATOM 1555 C C . ILE A 1 201 ? -0.803 4.586 9.663 1.00 94.62 201 ILE A C 1
ATOM 1557 O O . ILE A 1 201 ? 0.032 5.492 9.636 1.00 94.62 201 ILE A O 1
ATOM 1561 N N . PRO A 1 202 ? -1.954 4.702 10.350 1.00 90.19 202 PRO A N 1
ATOM 1562 C CA . PRO A 1 202 ? -2.188 5.858 11.196 1.00 90.19 202 PRO A CA 1
ATOM 1563 C C . PRO A 1 202 ? -1.137 5.933 12.310 1.00 90.19 202 PRO A C 1
ATOM 1565 O O . PRO A 1 202 ? -0.453 4.955 12.623 1.00 90.19 202 PRO A O 1
ATOM 1568 N N . SER A 1 203 ? -1.037 7.098 12.947 1.00 86.50 203 SER A N 1
ATOM 1569 C CA . SER A 1 203 ? -0.103 7.313 14.055 1.00 86.50 203 SER A CA 1
ATOM 1570 C C . SER A 1 203 ? -0.226 6.231 15.141 1.00 86.50 203 SER A C 1
ATOM 1572 O O . SER A 1 203 ? -1.293 5.650 15.340 1.00 86.50 203 SER A O 1
ATOM 1574 N N . THR A 1 204 ? 0.847 5.966 15.895 1.00 81.44 204 THR A N 1
ATOM 1575 C CA . THR A 1 204 ? 0.882 4.867 16.884 1.00 81.44 204 THR A CA 1
ATOM 1576 C C . THR A 1 204 ? -0.303 4.887 17.864 1.00 81.44 204 THR A C 1
ATOM 1578 O O . THR A 1 204 ? -0.837 3.837 18.206 1.00 81.44 204 THR A O 1
ATOM 1581 N N . SER A 1 205 ? -0.768 6.072 18.278 1.00 79.88 205 SER A N 1
ATOM 1582 C CA . SER A 1 205 ? -1.921 6.230 19.180 1.00 79.88 205 SER A CA 1
ATOM 1583 C C . SER A 1 205 ? -3.271 5.890 18.538 1.00 79.88 205 SER A C 1
ATOM 1585 O O . SER A 1 205 ? -4.238 5.574 19.232 1.00 79.88 205 SER A O 1
ATOM 1587 N N . GLU A 1 206 ? -3.369 5.970 17.217 1.00 83.62 206 GLU A N 1
ATOM 1588 C CA . GLU A 1 206 ? -4.548 5.582 16.448 1.00 83.62 206 GLU A CA 1
ATOM 1589 C C . GLU A 1 206 ? -4.499 4.109 16.049 1.00 83.62 206 GLU A C 1
ATOM 1591 O O . GLU A 1 206 ? -5.547 3.466 15.989 1.00 83.62 206 GLU A O 1
ATOM 1596 N N . MET A 1 207 ? -3.302 3.546 15.868 1.00 86.00 207 MET A N 1
ATOM 1597 C CA . MET A 1 207 ? -3.123 2.130 15.553 1.00 86.00 207 MET A CA 1
ATOM 1598 C C . MET A 1 207 ? -3.686 1.214 16.652 1.00 86.00 207 MET A C 1
ATOM 1600 O O . MET A 1 207 ? -4.277 0.180 16.349 1.00 86.00 207 MET A O 1
ATOM 1604 N N . GLU A 1 208 ? -3.630 1.634 17.921 1.00 88.56 208 GLU A N 1
ATOM 1605 C CA . GLU A 1 208 ? -4.260 0.919 19.046 1.00 88.56 208 GLU A CA 1
ATOM 1606 C C . GLU A 1 208 ? -5.784 0.756 18.903 1.00 88.56 208 GLU A C 1
ATOM 1608 O O . GLU A 1 208 ? -6.379 -0.120 19.541 1.00 88.56 208 GLU A O 1
ATOM 1613 N N . LYS A 1 209 ? -6.436 1.579 18.073 1.00 90.62 209 LYS A N 1
ATOM 1614 C CA . LYS A 1 209 ? -7.879 1.504 17.802 1.00 90.62 209 LYS A CA 1
ATOM 1615 C C . LYS A 1 209 ? -8.204 0.593 16.627 1.00 90.62 209 LYS A C 1
ATOM 1617 O O . LYS A 1 209 ? -9.335 0.130 16.538 1.00 90.62 209 LYS A O 1
ATOM 1622 N N . VAL A 1 210 ? -7.242 0.314 15.750 1.00 93.56 210 VAL A N 1
ATOM 1623 C CA . VAL A 1 210 ? -7.472 -0.484 14.545 1.00 93.56 210 VAL A CA 1
ATOM 1624 C C . VAL A 1 210 ? -7.736 -1.941 14.929 1.00 93.56 210 VAL A C 1
ATOM 1626 O O . VAL A 1 210 ? -7.019 -2.546 15.730 1.00 93.56 210 VAL A O 1
ATOM 1629 N N . ARG A 1 211 ? -8.801 -2.515 14.370 1.00 95.69 211 ARG A N 1
ATOM 1630 C CA . ARG A 1 211 ? -9.203 -3.920 14.551 1.00 95.69 211 ARG A CA 1
ATOM 1631 C C . ARG A 1 211 ? -9.343 -4.674 13.242 1.00 95.69 211 ARG A C 1
ATOM 1633 O O . ARG A 1 211 ? -9.225 -5.896 13.247 1.00 95.69 211 ARG A O 1
ATOM 1640 N N . ASN A 1 212 ? -9.574 -3.966 12.141 1.00 96.88 212 ASN A N 1
ATOM 1641 C CA . ASN A 1 212 ? -9.637 -4.554 10.811 1.00 96.88 212 ASN A CA 1
ATOM 1642 C C . ASN A 1 212 ? -9.010 -3.610 9.787 1.00 96.88 212 ASN A C 1
ATOM 1644 O O . ASN A 1 212 ? -9.136 -2.387 9.899 1.00 96.88 212 ASN A O 1
ATOM 1648 N N . ILE A 1 213 ? -8.362 -4.182 8.779 1.00 97.25 213 ILE A N 1
ATOM 1649 C CA . ILE A 1 213 ? -7.791 -3.440 7.655 1.00 97.25 213 ILE A CA 1
ATOM 1650 C C . ILE A 1 213 ? -8.388 -4.011 6.379 1.00 97.25 213 ILE A C 1
ATOM 1652 O O . ILE A 1 213 ? -8.377 -5.223 6.169 1.00 97.25 213 ILE A O 1
ATOM 1656 N N . LYS A 1 214 ? -8.878 -3.150 5.495 1.00 97.94 214 LYS A N 1
ATOM 1657 C CA . LYS A 1 214 ? -9.437 -3.551 4.206 1.00 97.94 214 LYS A CA 1
ATOM 1658 C C . LYS A 1 214 ? -8.693 -2.858 3.084 1.00 97.94 214 LYS A C 1
ATOM 1660 O O . LYS A 1 214 ? -8.577 -1.642 3.088 1.00 97.94 214 LYS A O 1
ATOM 1665 N N . ILE A 1 215 ? -8.251 -3.627 2.097 1.00 96.69 215 ILE A N 1
ATOM 1666 C CA . ILE A 1 215 ? -7.708 -3.078 0.859 1.00 96.69 215 ILE A CA 1
ATOM 1667 C C . ILE A 1 215 ? -8.791 -3.128 -0.216 1.00 96.69 215 ILE A C 1
ATOM 1669 O O . ILE A 1 215 ? -9.264 -4.206 -0.603 1.00 96.69 215 ILE A O 1
ATOM 1673 N N . SER A 1 216 ? -9.197 -1.961 -0.700 1.00 95.19 216 SER A N 1
ATOM 1674 C CA . SER A 1 216 ? -10.211 -1.801 -1.740 1.00 95.19 216 SER A CA 1
ATOM 1675 C C . SER A 1 216 ? -9.623 -1.105 -2.972 1.00 95.19 216 SER A C 1
ATOM 1677 O O . SER A 1 216 ? -8.555 -0.502 -2.921 1.00 95.19 216 SER A O 1
ATOM 1679 N N . GLN A 1 217 ? -10.274 -1.266 -4.126 1.00 92.88 217 GLN A N 1
ATOM 1680 C CA . GLN A 1 217 ? -9.928 -0.478 -5.308 1.00 92.88 217 GLN A CA 1
ATOM 1681 C C . GLN A 1 217 ? -10.539 0.911 -5.141 1.00 92.88 217 GLN A C 1
ATOM 1683 O O . GLN A 1 217 ? -11.740 1.016 -4.888 1.00 92.88 217 GLN A O 1
ATOM 1688 N N . PHE A 1 218 ? -9.723 1.943 -5.320 1.00 88.88 218 PHE A N 1
ATOM 1689 C CA . PHE A 1 218 ? -10.180 3.323 -5.368 1.00 88.88 218 PHE A CA 1
ATOM 1690 C C . PHE A 1 218 ? -10.891 3.555 -6.712 1.00 88.88 218 PHE A C 1
ATOM 1692 O O . PHE A 1 218 ? -10.301 3.317 -7.771 1.00 88.88 218 PHE A O 1
ATOM 1699 N N . ILE A 1 219 ? -12.176 3.926 -6.665 1.00 78.06 219 ILE A N 1
ATOM 1700 C CA . ILE A 1 219 ? -13.053 4.153 -7.833 1.00 78.06 219 ILE A CA 1
ATOM 1701 C C . ILE A 1 219 ? -13.354 5.641 -7.963 1.00 78.06 219 ILE A C 1
ATOM 1703 O O . ILE A 1 219 ? -13.723 6.245 -6.932 1.00 78.06 219 ILE A O 1
#

Sequence (219 aa):
MIYETVVVVGLALIVVAIVGDKKIEVKEVKIGDLTNIQRSVIGVLGVTVLILGFWQPPSIGPLAPAPVIIPTHTPPPTITETPEPIPTSIPTETPISAPTPKPTDEIDQLPPIEWGIMKTYFDISGATLGKAEHTDVLGMVYEYDSINFIVEAKRSFYAITIFEAEFYDEDGIKVYSSFVEFDPNYDQWQAGDRSKGHAEIPSTSEMEKVRNIKISQFI